Protein 5F21 (pdb70)

B-factor: mean 27.74, std 10.36, range [12.06, 68.81]

Secondary structure (DSSP, 8-state):
--SEEPPPTTHHHHHHHHHHHHHHH-GGGTTS-HHHHHHHHHHHHTTS-TTS--TGGGHHHHHHT-----TTSBEEEES-HHHHHHHHHHSTT-B-GGGSHHHHHHTT-----BTTBS---SSEE--TTTT-SS-HHHHHHHHHHHHHHHT--EEEEEEEETTSS-SS-TTSHIIIIIGGGPPBTTEEEEEEEEEP----GGGSHHHHHHHHHHHHTT-EEEEEEES-HHHHHHHHH-TTSGGGS---/-EEEE--EEE-TT--EEEEEEEESHHHHHS-EEEEEE-TTS--EEEEEE-TT--EEE-TTTTTTEEEEEE--EEEEEEEE-S--GGG-EEEEEEE--SSB---S----EEEEE-

Structure (mmCIF, N/CA/C/O backbone):
data_5F21
#
_entry.id   5F21
#
_cell.length_a   45.149
_cell.length_b   69.666
_cell.length_c   123.476
_cell.angle_alpha   90.000
_cell.angle_beta   90.000
_cell.angle_gamma   90.000
#
_symmetry.space_group_name_H-M   'P 21 21 21'
#
loop_
_entity.id
_entity.type
_entity.pdbx_description
1 polymer 'ADP-ribosyl cyclase/cyclic ADP-ribose hydrolase 1'
2 polymer 'nanobody MU375'
3 non-polymer 'SULFATE ION'
4 non-polymer GLYCEROL
5 water water
#
loop_
_atom_site.group_PDB
_atom_site.id
_atom_site.type_symbol
_atom_site.label_atom_id
_atom_site.label_alt_id
_atom_site.label_comp_id
_atom_site.label_asym_id
_atom_site.label_entity_id
_atom_site.label_seq_id
_atom_site.pdbx_PDB_ins_code
_atom_site.Cartn_x
_atom_site.Cartn_y
_atom_site.Cartn_z
_atom_site.occupancy
_atom_site.B_iso_or_equiv
_atom_site.auth_seq_id
_atom_site.auth_comp_id
_atom_site.auth_asym_id
_atom_site.auth_atom_id
_atom_site.pdbx_PDB_model_num
ATOM 1 N N . THR A 1 4 ? 52.986 -14.517 75.829 1.00 46.04 49 THR A N 1
ATOM 2 C CA . THR A 1 4 ? 52.547 -13.081 75.823 1.00 43.76 49 THR A CA 1
ATOM 3 C C . THR A 1 4 ? 53.665 -12.142 75.344 1.00 39.89 49 THR A C 1
ATOM 4 O O . THR A 1 4 ? 54.832 -12.301 75.689 1.00 44.28 49 THR A O 1
ATOM 8 N N . TRP A 1 5 ? 53.261 -11.155 74.568 1.00 34.61 50 TRP A N 1
ATOM 9 C CA . TRP A 1 5 ? 54.145 -10.234 73.904 1.00 32.33 50 TRP A CA 1
ATOM 10 C C . TRP A 1 5 ? 53.872 -8.840 74.457 1.00 33.32 50 TRP A C 1
ATOM 11 O O . TRP A 1 5 ? 52.948 -8.655 75.246 1.00 34.47 50 TRP A O 1
ATOM 22 N N . SER A 1 6 ? 54.662 -7.866 74.023 1.00 33.59 51 SER A N 1
ATOM 23 C CA . SER A 1 6 ? 54.557 -6.481 74.484 1.00 34.97 51 SER A CA 1
ATOM 24 C C . SER A 1 6 ? 53.612 -5.627 73.650 1.00 33.32 51 SER A C 1
ATOM 25 O O . SER A 1 6 ? 53.228 -4.560 74.095 1.00 34.67 51 SER A O 1
ATOM 28 N N . GLY A 1 7 ? 53.248 -6.070 72.449 1.00 30.70 52 GLY A N 1
ATOM 29 C CA . GLY A 1 7 ? 52.403 -5.276 71.568 1.00 29.65 52 GLY A CA 1
ATOM 30 C C . GLY A 1 7 ? 50.919 -5.624 71.669 1.00 28.52 52 GLY A C 1
ATOM 31 O O . GLY A 1 7 ? 50.556 -6.663 72.212 1.00 27.96 52 GLY A O 1
ATOM 32 N N . PRO A 1 8 ? 50.048 -4.754 71.130 1.00 28.29 53 PRO A N 1
ATOM 33 C CA . PRO A 1 8 ? 48.609 -5.049 71.098 1.00 27.81 53 PRO A CA 1
ATOM 34 C C . PRO A 1 8 ? 48.300 -6.371 70.382 1.00 25.50 53 PRO A C 1
ATOM 35 O O . PRO A 1 8 ? 49.031 -6.770 69.478 1.00 24.55 53 PRO A O 1
ATOM 39 N N . GLY A 1 9 ? 47.225 -7.032 70.788 1.00 25.29 54 GLY A N 1
ATOM 40 C CA . GLY A 1 9 ? 46.771 -8.255 70.119 1.00 23.51 54 GLY A CA 1
ATOM 41 C C . GLY A 1 9 ? 46.178 -7.998 68.743 1.00 21.56 54 GLY A C 1
ATOM 42 O O . GLY A 1 9 ? 45.966 -6.853 68.347 1.00 21.90 54 GLY A O 1
ATOM 43 N N . THR A 1 10 ? 45.895 -9.075 68.016 1.00 19.47 55 THR A N 1
ATOM 44 C CA . THR A 1 10 ? 45.288 -8.992 66.701 1.00 18.29 55 THR A CA 1
ATOM 45 C C . THR A 1 10 ? 43.981 -8.204 66.776 1.00 19.00 55 THR A C 1
ATOM 46 O O . THR A 1 10 ? 43.221 -8.327 67.737 1.00 20.09 55 THR A O 1
ATOM 50 N N . THR A 1 11 ? 43.756 -7.375 65.770 1.00 18.48 56 THR A N 1
ATOM 51 C CA . THR A 1 11 ? 42.542 -6.590 65.646 1.00 19.43 56 THR A CA 1
ATOM 52 C C . THR A 1 11 ? 41.301 -7.494 65.726 1.00 20.00 56 THR A C 1
ATOM 53 O O . THR A 1 11 ? 41.254 -8.530 65.072 1.00 17.70 56 THR A O 1
ATOM 57 N N . LYS A 1 12 ? 40.309 -7.087 66.516 1.00 22.57 57 LYS A N 1
ATOM 58 C CA . LYS A 1 12 ? 39.071 -7.863 66.656 1.00 24.22 57 LYS A CA 1
ATOM 59 C C . LYS A 1 12 ? 38.405 -8.049 65.299 1.00 22.21 57 LYS A C 1
ATOM 60 O O . LYS A 1 12 ? 38.410 -7.142 64.469 1.00 22.72 57 LYS A O 1
ATOM 66 N N . ARG A 1 13 ? 37.892 -9.249 65.061 1.00 21.56 58 ARG A N 1
ATOM 67 C CA . ARG A 1 13 ? 37.266 -9.623 63.784 1.00 21.68 58 ARG A CA 1
ATOM 68 C C . ARG A 1 13 ? 38.175 -9.418 62.574 1.00 19.62 58 ARG A C 1
ATOM 69 O O . ARG A 1 13 ? 37.713 -9.056 61.485 1.00 19.21 58 ARG A O 1
ATOM 77 N N . PHE A 1 14 ? 39.470 -9.650 62.771 1.00 18.55 59 PHE A N 1
ATOM 78 C CA . PHE A 1 14 ? 40.463 -9.522 61.706 1.00 17.02 59 PHE A CA 1
ATOM 79 C C . PHE A 1 14 ? 40.069 -10.270 60.412 1.00 15.97 59 PHE A C 1
ATOM 80 O O . PHE A 1 14 ? 40.128 -9.683 59.351 1.00 16.09 59 PHE A O 1
ATOM 88 N N . PRO A 1 15 ? 39.642 -11.547 60.490 1.00 16.59 60 PRO A N 1
ATOM 89 C CA . PRO A 1 15 ? 39.286 -12.248 59.243 1.00 16.95 60 PRO A CA 1
ATOM 90 C C . PRO A 1 15 ? 38.190 -11.563 58.425 1.00 17.11 60 PRO A C 1
ATOM 91 O O . PRO A 1 15 ? 38.337 -11.381 57.207 1.00 17.03 60 PRO A O 1
ATOM 95 N N . GLU A 1 16 ? 37.138 -11.155 59.123 1.00 17.28 61 GLU A N 1
ATOM 96 C CA . GLU A 1 16 ? 35.986 -10.501 58.513 1.00 18.23 61 GLU A CA 1
ATOM 97 C C . GLU A 1 16 ? 36.330 -9.084 58.023 1.00 18.15 61 GLU A C 1
ATOM 98 O O . GLU A 1 16 ? 35.795 -8.623 57.011 1.00 17.28 61 GLU A O 1
ATOM 104 N N . THR A 1 17 ? 37.244 -8.424 58.741 1.00 18.49 62 THR A N 1
ATOM 105 C CA . THR A 1 17 ? 37.709 -7.107 58.372 1.00 18.52 62 THR A CA 1
ATOM 106 C C . THR A 1 17 ? 38.495 -7.179 57.071 1.00 17.81 62 THR A C 1
ATOM 107 O O . THR A 1 17 ? 38.265 -6.363 56.183 1.00 18.69 62 THR A O 1
ATOM 111 N N . VAL A 1 18 ? 39.403 -8.143 56.947 1.00 17.14 63 VAL A N 1
ATOM 112 C CA . VAL A 1 18 ? 40.178 -8.291 55.710 1.00 17.07 63 VAL A CA 1
ATOM 113 C C . VAL A 1 18 ? 39.277 -8.626 54.533 1.00 17.02 63 VAL A C 1
ATOM 114 O O . VAL A 1 18 ? 39.395 -8.025 53.456 1.00 16.80 63 VAL A O 1
ATOM 118 N N . LEU A 1 19 ? 38.384 -9.580 54.734 1.00 17.05 64 LEU A N 1
ATOM 119 C CA . LEU A 1 19 ? 37.438 -9.977 53.692 1.00 17.61 64 LEU A CA 1
ATOM 120 C C . LEU A 1 19 ? 36.588 -8.801 53.230 1.00 17.49 64 LEU A C 1
ATOM 121 O O . LEU A 1 19 ? 36.468 -8.569 52.027 1.00 17.20 64 LEU A O 1
ATOM 126 N N . ALA A 1 20 ? 36.028 -8.059 54.187 1.00 17.51 65 ALA A N 1
ATOM 127 C CA . ALA A 1 20 ? 35.176 -6.911 53.875 1.00 18.20 65 ALA A CA 1
ATOM 128 C C . ALA A 1 20 ? 35.944 -5.806 53.160 1.00 18.04 65 ALA A C 1
ATOM 129 O O . ALA A 1 20 ? 35.415 -5.198 52.234 1.00 18.43 65 ALA A O 1
ATOM 131 N N . ARG A 1 21 ? 37.170 -5.536 53.618 1.00 17.19 66 ARG A N 1
ATOM 132 C CA . ARG A 1 21 ? 38.036 -4.521 52.992 1.00 17.98 66 ARG A CA 1
ATOM 133 C C . ARG A 1 21 ? 38.376 -4.893 51.554 1.00 18.55 66 ARG A C 1
ATOM 134 O O . ARG A 1 21 ? 38.402 -4.026 50.669 1.00 19.57 66 ARG A O 1
ATOM 142 N N . CYS A 1 22 ? 38.585 -6.184 51.320 1.00 18.61 67 CYS A N 1
ATOM 143 C CA . CYS A 1 22 ? 38.878 -6.694 49.982 1.00 20.36 67 CYS A CA 1
ATOM 144 C C . CYS A 1 22 ? 37.677 -6.504 49.068 1.00 21.32 67 CYS A C 1
ATOM 145 O O . CYS A 1 22 ? 37.812 -6.001 47.944 1.00 21.84 67 CYS A O 1
ATOM 148 N N . VAL A 1 23 ? 36.497 -6.860 49.559 1.00 21.03 68 VAL A N 1
ATOM 149 C CA . VAL A 1 23 ? 35.294 -6.686 48.773 1.00 22.33 68 VAL A CA 1
ATOM 150 C C . VAL A 1 23 ? 35.052 -5.199 48.480 1.00 22.43 68 VAL A C 1
ATOM 151 O O . VAL A 1 23 ? 34.797 -4.841 47.343 1.00 22.13 68 VAL A O 1
ATOM 155 N N .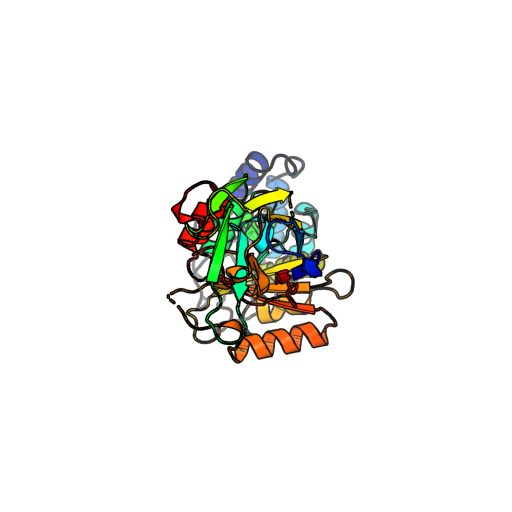 LYS A 1 24 ? 35.141 -4.356 49.510 1.00 22.52 69 LYS A N 1
ATOM 156 C CA . LYS A 1 24 ? 34.967 -2.907 49.358 1.00 24.11 69 LYS A CA 1
ATOM 157 C C . LYS A 1 24 ? 35.974 -2.310 48.388 1.00 23.88 69 LYS A C 1
ATOM 158 O O . LYS A 1 24 ? 35.614 -1.445 47.569 1.00 24.41 69 LYS A O 1
ATOM 164 N N . TYR A 1 25 ? 37.232 -2.750 48.483 1.00 22.48 70 TYR A N 1
ATOM 165 C CA . TYR A 1 25 ? 38.267 -2.257 47.579 1.00 22.93 70 TYR A CA 1
ATOM 166 C C . TYR A 1 25 ? 37.907 -2.543 46.125 1.00 24.09 70 TYR A C 1
ATOM 167 O O . TYR A 1 25 ? 37.982 -1.650 45.257 1.00 24.74 70 TYR A O 1
ATOM 176 N N . THR A 1 26 ? 37.506 -3.783 45.866 1.00 25.66 71 THR A N 1
ATOM 177 C CA . THR A 1 26 ? 37.167 -4.175 44.504 1.00 27.18 71 THR A CA 1
ATOM 178 C C . THR A 1 26 ? 35.891 -3.473 44.014 1.00 29.08 71 THR A C 1
ATOM 179 O O . THR A 1 26 ? 35.696 -3.362 42.821 1.00 29.48 71 THR A O 1
ATOM 183 N N . GLU A 1 27 ? 35.054 -2.984 44.932 1.00 30.90 72 GLU A N 1
ATOM 184 C CA . GLU A 1 27 ? 33.916 -2.098 44.573 1.00 33.77 72 GLU A CA 1
ATOM 185 C C . GLU A 1 27 ? 34.353 -0.661 44.208 1.00 33.57 72 GLU A C 1
ATOM 186 O O . GLU A 1 27 ? 33.943 -0.132 43.166 1.00 33.89 72 GLU A O 1
ATOM 192 N N . ILE A 1 28 ? 35.158 -0.037 45.072 1.00 32.37 73 ILE A N 1
ATOM 193 C CA . ILE A 1 28 ? 35.679 1.318 44.853 1.00 34.20 73 ILE A CA 1
ATOM 194 C C . ILE A 1 28 ? 36.657 1.353 43.674 1.00 33.05 73 ILE A C 1
ATOM 195 O O . ILE A 1 28 ? 36.707 2.347 42.957 1.00 33.25 73 ILE A O 1
ATOM 200 N N . HIS A 1 29 ? 37.439 0.284 43.502 1.00 30.98 74 HIS A N 1
ATOM 201 C CA . HIS A 1 29 ? 38.422 0.175 42.419 1.00 30.21 74 HIS A CA 1
ATOM 202 C C . HIS A 1 29 ? 38.098 -0.975 41.466 1.00 29.03 74 HIS A C 1
ATOM 203 O O . HIS A 1 29 ? 38.725 -2.030 41.543 1.00 27.62 74 HIS A O 1
ATOM 210 N N . PRO A 1 30 ? 37.166 -0.749 40.521 1.00 29.84 75 PRO A N 1
ATOM 211 C CA . PRO A 1 30 ? 36.722 -1.798 39.587 1.00 29.78 75 PRO A CA 1
ATOM 212 C C . PRO A 1 30 ? 37.808 -2.497 38.774 1.00 28.80 75 PRO A C 1
ATOM 213 O O . PRO A 1 30 ? 37.619 -3.633 38.367 1.00 27.08 75 PRO A O 1
ATOM 217 N N . GLU A 1 31 ? 38.927 -1.815 38.535 1.00 29.37 76 GLU A N 1
ATOM 218 C CA . GLU A 1 31 ? 40.084 -2.419 37.859 1.00 29.87 76 GLU A CA 1
ATOM 219 C C . GLU A 1 31 ? 40.687 -3.661 38.564 1.00 29.28 76 GLU A C 1
ATOM 220 O O . GLU A 1 31 ? 41.426 -4.423 37.937 1.00 31.25 76 GLU A O 1
ATOM 226 N N . MET A 1 32 ? 40.383 -3.846 39.852 1.00 28.56 77 MET A N 1
ATOM 227 C CA . MET A 1 32 ? 40.840 -5.017 40.626 1.00 28.05 77 MET A CA 1
ATOM 228 C C . MET A 1 32 ? 39.753 -6.068 40.927 1.00 28.09 77 MET A C 1
ATOM 229 O O . MET A 1 32 ? 39.956 -6.934 41.789 1.00 26.49 77 MET A O 1
ATOM 234 N N . ARG A 1 33 ? 38.640 -6.033 40.192 1.00 29.70 78 ARG A N 1
ATOM 235 C CA . ARG A 1 33 ? 37.546 -7.008 40.398 1.00 31.56 78 ARG A CA 1
ATOM 236 C C . ARG A 1 33 ? 37.841 -8.448 39.990 1.00 31.90 78 ARG A C 1
ATOM 237 O O . ARG A 1 33 ? 37.076 -9.346 40.337 1.00 32.69 78 ARG A O 1
ATOM 245 N N . HIS A 1 34 ? 38.924 -8.674 39.259 1.00 32.01 79 HIS A N 1
ATOM 246 C CA . HIS A 1 34 ? 39.394 -10.044 38.996 1.00 33.74 79 HIS A CA 1
ATOM 247 C C . HIS A 1 34 ? 39.899 -10.823 40.239 1.00 32.79 79 HIS A C 1
ATOM 248 O O . HIS A 1 34 ? 40.016 -12.043 40.172 1.00 35.14 79 HIS A O 1
ATOM 255 N N . VAL A 1 35 ? 40.228 -10.154 41.345 1.00 29.90 80 VAL A N 1
ATOM 256 C CA . VAL A 1 35 ? 40.755 -10.883 42.516 1.00 29.73 80 VAL A CA 1
ATOM 257 C C . VAL A 1 35 ? 39.641 -11.664 43.235 1.00 30.00 80 VAL A C 1
ATOM 258 O O . VAL A 1 35 ? 38.483 -11.237 43.259 1.00 30.68 80 VAL A O 1
ATOM 262 N N . ASP A 1 36 ? 40.004 -12.829 43.763 1.00 30.03 81 ASP A N 1
ATOM 263 C CA . ASP A 1 36 ? 39.116 -13.663 44.577 1.00 30.51 81 ASP A CA 1
ATOM 264 C C . ASP A 1 36 ? 39.457 -13.336 46.025 1.00 27.33 81 ASP A C 1
ATOM 265 O O . ASP A 1 36 ? 40.537 -13.719 46.510 1.00 25.23 81 ASP A O 1
ATOM 270 N N . CYS A 1 37 ? 38.552 -12.639 46.711 1.00 26.04 82 CYS A N 1
ATOM 271 C CA . CYS A 1 37 ? 38.820 -12.184 48.079 1.00 26.08 82 CYS A CA 1
ATOM 272 C C . CYS A 1 37 ? 38.974 -13.331 49.101 1.00 25.29 82 CYS A C 1
ATOM 273 O O . CYS A 1 37 ? 39.784 -13.229 50.002 1.00 22.52 82 CYS A O 1
ATOM 276 N N . GLN A 1 38 ? 38.241 -14.429 48.927 1.00 26.41 83 GLN A N 1
ATOM 277 C CA . GLN A 1 38 ? 38.471 -15.626 49.754 1.00 27.68 83 GLN A CA 1
ATOM 278 C C . GLN A 1 38 ? 39.919 -16.157 49.602 1.00 25.92 83 GLN A C 1
ATOM 279 O O . GLN A 1 38 ? 40.571 -16.488 50.599 1.00 24.18 83 GLN A O 1
ATOM 285 N N . SER A 1 39 ? 40.412 -16.207 48.360 1.00 25.30 84 SER A N 1
ATOM 286 C CA . SER A 1 39 ? 41.786 -16.634 48.069 1.00 24.69 84 SER A CA 1
ATOM 287 C C . SER A 1 39 ? 42.826 -15.679 48.665 1.00 22.02 84 SER A C 1
ATOM 288 O O . SER A 1 39 ? 43.841 -16.113 49.213 1.00 21.18 84 SER A O 1
ATOM 291 N N . VAL A 1 40 ? 42.556 -14.382 48.563 1.00 20.20 85 VAL A N 1
ATOM 292 C CA . VAL A 1 40 ? 43.407 -13.372 49.202 1.00 19.01 85 VAL A CA 1
ATOM 293 C C . VAL A 1 40 ? 43.515 -13.634 50.725 1.00 18.18 85 VAL A C 1
ATOM 294 O O . VAL A 1 40 ? 44.628 -13.674 51.295 1.00 17.32 85 VAL A O 1
ATOM 298 N N . TRP A 1 41 ? 42.381 -13.856 51.378 1.00 18.05 86 TRP A N 1
ATOM 299 C CA . TRP A 1 41 ? 42.376 -14.101 52.813 1.00 18.20 86 TRP A CA 1
ATOM 300 C C . TRP A 1 41 ? 43.149 -15.391 53.163 1.00 18.85 86 TRP A C 1
ATOM 301 O O . TRP A 1 41 ? 43.977 -15.407 54.072 1.00 18.88 86 TRP A O 1
ATOM 312 N N . ASP A 1 42 ? 42.885 -16.460 52.430 1.00 20.27 87 ASP A N 1
ATOM 313 C CA . ASP A 1 42 ? 43.619 -17.706 52.612 1.00 21.53 87 ASP A CA 1
ATOM 314 C C . ASP A 1 42 ? 45.130 -17.515 52.504 1.00 19.62 87 ASP A C 1
ATOM 315 O O . ASP A 1 42 ? 45.873 -18.064 53.318 1.00 18.58 87 ASP A O 1
ATOM 320 N N . ALA A 1 43 ? 45.572 -16.719 51.528 1.00 19.27 88 ALA A N 1
ATOM 321 C CA . ALA A 1 43 ? 47.007 -16.423 51.362 1.00 18.57 88 ALA A CA 1
ATOM 322 C C . ALA A 1 43 ? 47.560 -15.549 52.478 1.00 17.25 88 ALA A C 1
ATOM 323 O O . ALA A 1 43 ? 48.690 -15.756 52.919 1.00 17.91 88 ALA A O 1
ATOM 325 N N . PHE A 1 44 ? 46.769 -14.587 52.939 1.00 16.72 89 PHE A N 1
ATOM 326 C CA . PHE A 1 44 ? 47.177 -13.695 54.018 1.00 16.88 89 PHE A CA 1
ATOM 327 C C . PHE A 1 44 ? 47.388 -14.540 55.287 1.00 17.12 89 PHE A C 1
ATOM 328 O O . PHE A 1 44 ? 48.449 -14.529 55.907 1.00 15.38 89 PHE A O 1
ATOM 336 N N . LYS A 1 45 ? 46.349 -15.281 55.647 1.00 18.81 90 LYS A N 1
ATOM 337 C CA . LYS A 1 45 ? 46.413 -16.194 56.783 1.00 19.74 90 LYS A CA 1
ATOM 338 C C . LYS A 1 45 ? 47.586 -17.207 56.694 1.00 20.05 90 LYS A C 1
ATOM 339 O O . LYS A 1 45 ? 48.299 -17.432 57.683 1.00 20.34 90 LYS A O 1
ATOM 345 N N . GLY A 1 46 ? 47.820 -17.770 55.507 1.00 20.24 91 GLY A N 1
ATOM 346 C CA . GLY A 1 46 ? 48.909 -18.712 55.290 1.00 20.00 91 GLY A CA 1
ATOM 347 C C . GLY A 1 46 ? 50.295 -18.175 55.599 1.00 18.85 91 GLY A C 1
ATOM 348 O O . GLY A 1 46 ? 51.193 -18.933 55.983 1.00 17.90 91 GLY A O 1
ATOM 349 N N . ALA A 1 47 ? 50.462 -16.864 55.459 1.00 18.21 92 ALA A N 1
ATOM 350 C CA . ALA A 1 47 ? 51.730 -16.209 55.744 1.00 17.38 92 ALA A CA 1
ATOM 351 C C . ALA A 1 47 ? 52.136 -16.283 57.200 1.00 17.26 92 ALA A C 1
ATOM 352 O O . ALA A 1 47 ? 53.330 -16.254 57.499 1.00 17.80 92 ALA A O 1
ATOM 354 N N . PHE A 1 48 ? 51.166 -16.333 58.114 1.00 16.15 93 PHE A N 1
ATOM 355 C CA . PHE A 1 48 ? 51.478 -16.225 59.545 1.00 16.37 93 PHE A CA 1
ATOM 356 C C . PHE A 1 48 ? 50.835 -17.251 60.468 1.00 17.56 93 PHE A C 1
ATOM 357 O O . PHE A 1 48 ? 51.297 -17.385 61.592 1.00 20.82 93 PHE A O 1
ATOM 365 N N . ILE A 1 49 ? 49.798 -17.968 60.037 1.00 17.53 94 ILE A N 1
ATOM 366 C CA . ILE A 1 49 ? 49.139 -18.950 60.922 1.00 19.12 94 ILE A CA 1
ATOM 367 C C . ILE A 1 49 ? 50.052 -20.157 61.163 1.00 19.30 94 ILE A C 1
ATOM 368 O O . ILE A 1 49 ? 50.812 -20.536 60.292 1.00 18.14 94 ILE A O 1
ATOM 373 N N . SER A 1 50 ? 49.980 -20.719 62.366 1.00 20.20 95 SER A N 1
ATOM 374 C CA . SER A 1 50 ? 50.792 -21.886 62.758 1.00 21.29 95 SER A CA 1
ATOM 375 C C . SER A 1 50 ? 52.316 -21.630 62.672 1.00 20.78 95 SER A C 1
ATOM 376 O O . SER A 1 50 ? 53.099 -22.573 62.529 1.00 22.30 95 SER A O 1
ATOM 379 N N . LYS A 1 51 ? 52.724 -20.369 62.790 1.00 19.40 96 LYS A N 1
ATOM 380 C CA . LYS A 1 51 ? 54.129 -19.974 62.713 1.00 18.96 96 LYS A CA 1
ATOM 381 C C . LYS A 1 51 ? 54.456 -19.126 63.915 1.00 17.44 96 LYS A C 1
ATOM 382 O O . LYS A 1 51 ? 53.602 -18.394 64.426 1.00 16.69 96 LYS A O 1
ATOM 388 N N . HIS A 1 52 ? 55.690 -19.238 64.379 1.00 17.07 97 HIS A N 1
ATOM 389 C CA . HIS A 1 52 ? 56.178 -18.393 65.455 1.00 17.25 97 HIS A CA 1
ATOM 390 C C . HIS A 1 52 ? 56.337 -16.957 64.924 1.00 16.75 97 HIS A C 1
ATOM 391 O O . HIS A 1 52 ? 57.020 -16.766 63.910 1.00 16.39 97 HIS A O 1
ATOM 398 N N . PRO A 1 53 ? 55.722 -15.961 65.595 1.00 17.06 98 PRO A N 1
ATOM 399 C CA . PRO A 1 53 ? 55.681 -14.589 65.037 1.00 17.43 98 PRO A CA 1
ATOM 400 C C . PRO A 1 53 ? 56.968 -13.740 65.216 1.00 18.39 98 PRO A C 1
ATOM 401 O O . PRO A 1 53 ? 56.914 -12.500 65.096 1.00 18.31 98 PRO A O 1
ATOM 405 N N . CYS A 1 54 ? 58.091 -14.387 65.532 1.00 19.09 99 CYS A N 1
ATOM 406 C CA . CYS A 1 54 ? 59.419 -13.774 65.443 1.00 20.25 99 CYS A CA 1
ATOM 407 C C . CYS A 1 54 ? 60.274 -14.376 64.316 1.00 18.91 99 CYS A C 1
ATOM 408 O O . CYS A 1 54 ? 61.461 -14.049 64.174 1.00 19.74 99 CYS A O 1
ATOM 411 N N . ASP A 1 55 ? 59.670 -15.221 63.492 1.00 17.84 100 ASP A N 1
ATOM 412 C CA . ASP A 1 55 ? 60.374 -15.896 62.415 1.00 19.16 100 ASP A CA 1
ATOM 413 C C . ASP A 1 55 ? 59.643 -15.803 61.077 1.00 19.16 100 ASP A C 1
ATOM 414 O O . ASP A 1 55 ? 59.667 -16.724 60.266 1.00 20.43 100 ASP A O 1
ATOM 419 N N . ILE A 1 56 ? 59.019 -14.658 60.828 1.00 18.13 101 ILE A N 1
ATOM 420 C CA . ILE A 1 56 ? 58.308 -14.438 59.589 1.00 17.44 101 ILE A CA 1
ATOM 421 C C . ILE A 1 56 ? 59.2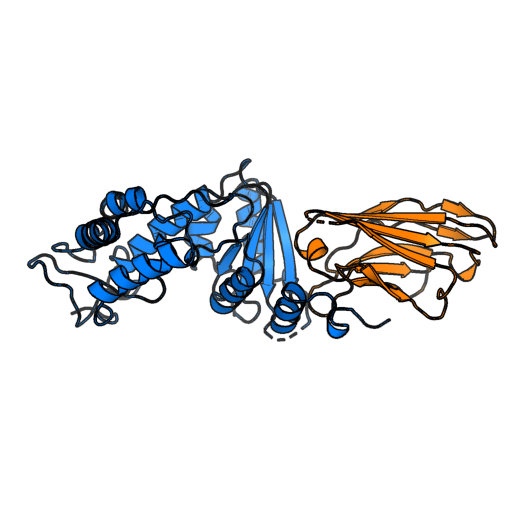77 -13.900 58.532 1.00 18.25 101 ILE A C 1
ATOM 422 O O . ILE A 1 56 ? 60.136 -13.078 58.831 1.00 19.67 101 ILE A O 1
ATOM 427 N N . THR A 1 57 ? 59.136 -14.369 57.300 1.00 18.37 102 THR A N 1
ATOM 428 C CA . THR A 1 57 ? 60.012 -13.955 56.212 1.00 20.67 102 THR A CA 1
ATOM 429 C C . THR A 1 57 ? 59.208 -13.295 55.103 1.00 20.23 102 THR A C 1
ATOM 430 O O . THR A 1 57 ? 57.982 -13.469 55.025 1.00 18.15 102 THR A O 1
ATOM 434 N N . GLU A 1 58 ? 59.895 -12.552 54.237 1.00 21.86 103 GLU A N 1
ATOM 435 C CA . GLU A 1 58 ? 59.234 -11.945 53.075 1.00 22.81 103 GLU A CA 1
ATOM 436 C C . GLU A 1 58 ? 58.639 -13.052 52.200 1.00 21.75 103 GLU A C 1
ATOM 437 O O . GLU A 1 58 ? 57.543 -12.889 51.673 1.00 19.41 103 GLU A O 1
ATOM 443 N N . GLU A 1 59 ? 59.314 -14.210 52.153 1.00 23.05 104 GLU A N 1
ATOM 444 C CA . GLU A 1 59 ? 58.872 -15.368 51.370 1.00 25.15 104 GLU A CA 1
ATOM 445 C C . GLU A 1 59 ? 57.494 -15.877 51.830 1.00 22.61 104 GLU A C 1
ATOM 446 O O . GLU A 1 59 ? 56.678 -16.276 51.005 1.00 22.86 104 GLU A O 1
ATOM 452 N N . ASP A 1 60 ? 57.237 -15.843 53.137 1.00 20.91 105 ASP A N 1
ATOM 453 C CA . ASP A 1 60 ? 55.924 -16.222 53.698 1.00 20.05 105 ASP A CA 1
ATOM 454 C C . ASP A 1 60 ? 54.765 -15.439 53.080 1.00 18.98 105 ASP A C 1
ATOM 455 O O . ASP A 1 60 ? 53.652 -15.968 52.937 1.00 19.26 105 ASP A O 1
ATOM 460 N N . TYR A 1 61 ? 55.024 -14.184 52.720 1.00 17.94 106 TYR A N 1
ATOM 461 C CA . TYR A 1 61 ? 54.012 -13.320 52.101 1.00 17.47 106 TYR A CA 1
ATOM 462 C C . TYR A 1 61 ? 53.934 -13.396 50.570 1.00 19.22 106 TYR A C 1
ATOM 463 O O . TYR A 1 61 ? 53.105 -12.735 49.978 1.00 18.73 106 TYR A O 1
ATOM 472 N N . GLN A 1 62 ? 54.765 -14.208 49.934 1.00 21.93 107 GLN A N 1
ATOM 473 C CA . GLN A 1 62 ? 54.796 -14.269 48.477 1.00 25.13 107 GLN A CA 1
ATOM 474 C C . GLN A 1 62 ? 53.472 -14.628 47.821 1.00 24.40 107 GLN A C 1
ATOM 475 O O . GLN A 1 62 ? 53.098 -13.971 46.841 1.00 25.10 107 GLN A O 1
ATOM 481 N N . PRO A 1 63 ? 52.769 -15.657 48.337 1.00 23.29 108 PRO A N 1
ATOM 482 C CA . PRO A 1 63 ? 51.467 -15.997 47.753 1.00 23.11 108 PRO A CA 1
ATOM 483 C C . PRO A 1 63 ? 50.472 -14.829 47.750 1.00 21.31 108 PRO A C 1
ATOM 484 O O . PRO A 1 63 ? 49.779 -14.633 46.749 1.00 21.56 108 PRO A O 1
ATOM 488 N N . LEU A 1 64 ? 50.426 -14.074 48.853 1.00 19.33 109 LEU A N 1
ATOM 489 C CA . LEU A 1 64 ? 49.617 -12.874 48.961 1.00 18.43 109 LEU A CA 1
ATOM 490 C C . LEU A 1 64 ? 50.048 -11.784 47.972 1.00 19.44 109 LEU A C 1
ATOM 491 O O . LEU A 1 64 ? 49.196 -11.164 47.348 1.00 18.32 109 LEU A O 1
ATOM 496 N N . MET A 1 65 ? 51.360 -11.540 47.876 1.00 20.86 110 MET A N 1
ATOM 497 C CA . MET A 1 65 ? 51.894 -10.546 46.946 1.00 22.76 110 MET A CA 1
ATOM 498 C C . MET A 1 65 ? 51.493 -10.878 45.519 1.00 24.47 110 MET A C 1
ATOM 499 O O . MET A 1 65 ? 51.131 -9.979 44.757 1.00 24.69 110 MET A O 1
ATOM 504 N N . LYS A 1 66 ? 51.552 -12.162 45.155 1.00 25.87 111 LYS A N 1
ATOM 505 C CA . LYS A 1 66 ? 51.160 -12.580 43.805 1.00 29.42 111 LYS A CA 1
ATOM 506 C C . LYS A 1 66 ? 49.675 -12.327 43.542 1.00 28.74 111 LYS A C 1
ATOM 507 O O . LYS A 1 66 ? 49.300 -11.767 42.506 1.00 29.34 111 LYS A O 1
ATOM 513 N N . LEU A 1 67 ? 48.839 -12.739 44.482 1.00 26.61 112 LEU A N 1
ATOM 514 C CA . LEU A 1 67 ? 47.392 -12.538 44.366 1.00 26.57 112 LEU A CA 1
ATOM 515 C C . LEU A 1 67 ? 46.991 -11.049 44.367 1.00 25.35 112 LEU A C 1
ATOM 516 O O . LEU A 1 67 ? 46.081 -10.655 43.652 1.00 26.39 112 LEU A O 1
ATOM 521 N N . GLY A 1 68 ? 47.683 -10.229 45.148 1.00 24.57 113 GLY A N 1
ATOM 522 C CA . GLY A 1 68 ? 47.415 -8.784 45.188 1.00 25.92 113 GLY A CA 1
ATOM 523 C C . GLY A 1 68 ? 48.186 -7.939 44.183 1.00 27.71 113 GLY A C 1
ATOM 524 O O . GLY A 1 68 ? 48.231 -6.707 44.327 1.00 28.34 113 GLY A O 1
ATOM 525 N N . THR A 1 69 ? 48.776 -8.573 43.167 1.00 28.50 114 THR A N 1
ATOM 526 C CA . THR A 1 69 ? 49.529 -7.856 42.130 1.00 31.58 114 THR A CA 1
ATOM 527 C C . THR A 1 69 ? 48.665 -6.766 41.548 1.00 31.60 114 THR A C 1
ATOM 528 O O . THR A 1 69 ? 47.514 -7.006 41.185 1.00 32.41 114 THR A O 1
ATOM 532 N N . GLN A 1 70 ? 49.233 -5.573 41.465 1.00 30.39 115 GLN A N 1
ATOM 533 C CA . GLN A 1 70 ? 48.508 -4.411 40.988 1.00 30.66 115 GLN A CA 1
ATOM 534 C C . GLN A 1 70 ? 49.528 -3.497 40.338 1.00 32.84 115 GLN A C 1
ATOM 535 O O . GLN A 1 70 ? 50.450 -3.039 40.994 1.00 33.05 115 GLN A O 1
ATOM 541 N N . THR A 1 71 ? 49.386 -3.263 39.046 1.00 35.23 116 THR A N 1
ATOM 542 C CA . THR A 1 71 ? 50.270 -2.340 38.362 1.00 37.74 116 THR A CA 1
ATOM 543 C C . THR A 1 71 ? 49.631 -0.960 38.474 1.00 36.83 116 THR A C 1
ATOM 544 O O . THR A 1 71 ? 48.592 -0.706 37.898 1.00 36.58 116 THR A O 1
ATOM 548 N N . VAL A 1 72 ? 50.230 -0.122 39.306 1.00 36.34 117 VAL A N 1
ATOM 549 C CA . VAL A 1 72 ? 49.847 1.279 39.449 1.00 37.59 117 VAL A CA 1
ATOM 550 C C . VAL A 1 72 ? 50.631 2.084 38.390 1.00 39.11 117 VAL A C 1
ATOM 551 O O . VAL A 1 72 ? 51.755 1.713 38.076 1.00 38.85 117 VAL A O 1
ATOM 555 N N . PRO A 1 73 ? 50.054 3.174 37.845 1.00 32.45 118 PRO A N 1
ATOM 556 C CA . PRO A 1 73 ? 50.883 4.037 36.974 1.00 32.10 118 PRO A CA 1
ATOM 557 C C . PRO A 1 73 ? 52.118 4.514 37.713 1.00 28.60 118 PRO A C 1
ATOM 558 O O . PRO A 1 73 ? 51.998 5.223 38.711 1.00 25.63 118 PRO A O 1
ATOM 562 N N . CYS A 1 74 ? 53.288 4.082 37.248 1.00 29.07 119 CYS A N 1
ATOM 563 C CA . CYS A 1 74 ? 54.530 4.247 38.001 1.00 28.59 119 CYS A CA 1
ATOM 564 C C . CYS A 1 74 ? 54.950 5.694 38.255 1.00 25.66 119 CYS A C 1
ATOM 565 O O . CYS A 1 74 ? 55.748 5.942 39.153 1.00 23.15 119 CYS A O 1
ATOM 568 N N . ASN A 1 75 ? 54.432 6.623 37.452 1.00 25.43 120 ASN A N 1
ATOM 569 C CA . ASN A 1 75 ? 54.740 8.051 37.573 1.00 24.93 120 ASN A CA 1
ATOM 570 C C . ASN A 1 75 ? 53.742 8.824 38.440 1.00 23.18 120 ASN A C 1
ATOM 571 O O . ASN A 1 75 ? 53.790 10.050 38.469 1.00 24.02 120 ASN A O 1
ATOM 576 N N . LYS A 1 76 ? 52.827 8.127 39.116 1.00 21.73 121 LYS A N 1
ATOM 577 C CA . LYS A 1 76 ? 51.778 8.773 39.907 1.00 21.02 121 LYS A CA 1
ATOM 578 C C . LYS A 1 76 ? 51.803 8.300 41.367 1.00 19.10 121 LYS A C 1
ATOM 579 O O . LYS A 1 76 ? 50.770 8.229 42.023 1.00 18.18 121 LYS A O 1
ATOM 585 N N . ILE A 1 77 ? 52.999 8.016 41.880 1.00 18.53 122 ILE A N 1
ATOM 586 C CA . ILE A 1 77 ? 53.151 7.483 43.229 1.00 17.43 122 ILE A CA 1
ATOM 587 C C . ILE A 1 77 ? 53.467 8.612 44.226 1.00 15.94 122 ILE A C 1
ATOM 588 O O . ILE A 1 77 ? 54.331 9.452 43.971 1.00 16.36 122 ILE A O 1
ATOM 593 N N . LEU A 1 78 ? 52.717 8.637 45.326 1.00 14.40 123 LEU A N 1
ATOM 594 C CA . LEU A 1 78 ? 52.970 9.517 46.442 1.00 13.53 123 LEU A CA 1
ATOM 595 C C . LEU A 1 78 ? 53.418 8.686 47.644 1.00 12.92 123 LEU A C 1
ATOM 596 O O . LEU A 1 78 ? 52.660 7.865 48.157 1.00 13.27 123 LEU A O 1
ATOM 601 N N . LEU A 1 79 ? 54.650 8.902 48.080 1.00 12.48 124 LEU A N 1
ATOM 602 C CA . LEU A 1 79 ? 55.149 8.321 49.300 1.00 12.97 124 LEU A CA 1
ATOM 603 C C . LEU A 1 79 ? 54.899 9.337 50.426 1.00 13.32 124 LEU A C 1
ATOM 604 O O . LEU A 1 79 ? 54.616 10.530 50.163 1.00 13.08 124 LEU A O 1
ATOM 609 N N . TRP A 1 80 ? 55.025 8.886 51.665 1.00 14.01 125 TRP A N 1
ATOM 610 C CA . TRP A 1 80 ? 54.880 9.778 52.813 1.00 15.08 125 TRP A CA 1
ATOM 611 C C . TRP A 1 80 ? 55.667 9.244 53.993 1.00 16.40 125 TRP A C 1
ATOM 612 O O . TRP A 1 80 ? 56.041 8.067 54.029 1.00 16.66 125 TRP A O 1
ATOM 623 N N . SER A 1 81 ? 55.899 10.116 54.961 1.00 17.91 126 SER A N 1
ATOM 624 C CA . SER A 1 81 ? 56.537 9.731 56.220 1.00 20.52 126 SER A CA 1
ATOM 625 C C . SER A 1 81 ? 55.928 10.552 57.341 1.00 22.77 126 SER A C 1
ATOM 626 O O . SER A 1 81 ? 55.945 11.776 57.273 1.00 22.87 126 SER A O 1
ATOM 629 N N . ARG A 1 82 ? 55.362 9.869 58.339 1.00 25.17 127 ARG A N 1
ATOM 630 C CA . ARG A 1 82 ? 54.783 10.500 59.537 1.00 28.64 127 ARG A CA 1
ATOM 631 C C . ARG A 1 82 ? 53.657 11.522 59.277 1.00 28.59 127 ARG A C 1
ATOM 632 O O . ARG A 1 82 ? 53.388 12.372 60.134 1.00 31.42 127 ARG A O 1
ATOM 640 N N . ILE A 1 83 ? 52.997 11.429 58.121 1.00 26.07 128 ILE A N 1
ATOM 641 C CA . ILE A 1 83 ? 51.915 12.343 57.739 1.00 26.06 128 ILE A CA 1
ATOM 642 C C . 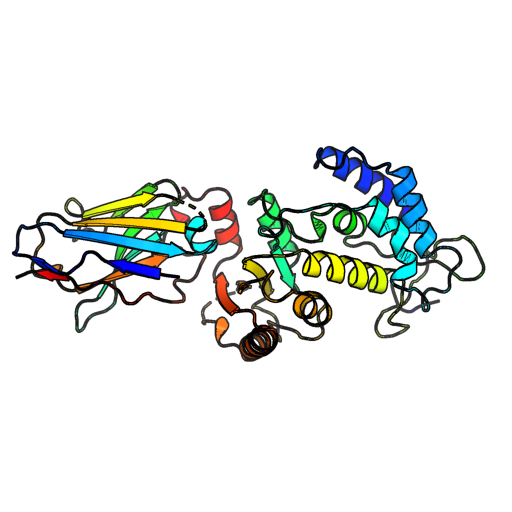ILE A 1 83 ? 50.917 11.605 56.831 1.00 24.82 128 ILE A C 1
ATOM 643 O O . ILE A 1 83 ? 50.453 12.128 55.812 1.00 24.10 128 ILE A O 1
ATOM 648 N N . LYS A 1 84 ? 50.573 10.385 57.237 1.00 25.35 129 LYS A N 1
ATOM 649 C CA . LYS A 1 84 ? 49.672 9.522 56.484 1.00 25.16 129 LYS A CA 1
ATOM 650 C C . LYS A 1 84 ? 48.319 10.169 56.155 1.00 25.08 129 LYS A C 1
ATOM 651 O O . LYS A 1 84 ? 47.839 10.047 55.027 1.00 22.78 129 LYS A O 1
ATOM 657 N N . ASP A 1 85 ? 47.704 10.826 57.140 1.00 27.70 130 ASP A N 1
ATOM 658 C CA . ASP A 1 85 ? 46.352 11.365 56.975 1.00 29.89 130 ASP A CA 1
ATOM 659 C C . ASP A 1 85 ? 46.289 12.380 55.835 1.00 28.03 130 ASP A C 1
ATOM 660 O O . ASP A 1 85 ? 45.363 12.336 55.014 1.00 28.76 130 ASP A O 1
ATOM 665 N N . LEU A 1 86 ? 47.262 13.287 55.773 1.00 26.46 131 LEU A N 1
ATOM 666 C CA . LEU A 1 86 ? 47.275 14.285 54.707 1.00 25.58 131 LEU A CA 1
ATOM 667 C C . LEU A 1 86 ? 47.542 13.671 53.324 1.00 22.25 131 LEU A C 1
ATOM 668 O O . LEU A 1 86 ? 46.913 14.064 52.353 1.00 21.83 131 LEU A O 1
ATOM 673 N N . ALA A 1 87 ? 48.437 12.692 53.240 1.00 20.42 132 ALA A N 1
ATOM 674 C CA . ALA A 1 87 ? 48.727 12.024 51.962 1.00 19.09 132 ALA A CA 1
ATOM 675 C C . ALA A 1 87 ? 47.486 11.327 51.394 1.00 19.55 132 ALA A C 1
ATOM 676 O O . ALA A 1 87 ? 47.201 11.407 50.195 1.00 19.94 132 ALA A O 1
ATOM 678 N N . HIS A 1 88 ? 46.752 10.655 52.265 1.00 20.59 133 HIS A N 1
ATOM 679 C CA . HIS A 1 88 ? 45.487 10.021 51.875 1.00 21.96 133 HIS A CA 1
ATOM 680 C C . HIS A 1 88 ? 44.406 11.017 51.478 1.00 23.10 133 HIS A C 1
ATOM 681 O O . HIS A 1 88 ? 43.671 10.773 50.540 1.00 23.84 133 HIS A O 1
ATOM 688 N N . GLN A 1 89 ? 44.321 12.128 52.197 1.00 24.17 134 GLN A N 1
ATOM 689 C CA . GLN A 1 89 ? 43.402 13.197 51.834 1.00 26.03 134 GLN A CA 1
ATOM 690 C C . GLN A 1 89 ? 43.759 13.767 50.475 1.00 24.09 134 GLN A C 1
ATOM 691 O O . GLN A 1 89 ? 42.876 14.099 49.694 1.00 25.34 134 GLN A O 1
ATOM 697 N N . PHE A 1 90 ? 45.051 13.891 50.197 1.00 21.51 135 PHE A N 1
ATOM 698 C CA . PHE A 1 90 ? 45.502 14.350 48.888 1.00 20.61 135 PHE A CA 1
ATOM 699 C C . PHE A 1 90 ? 45.064 13.427 47.738 1.00 20.34 135 PHE A C 1
ATOM 700 O O . PHE A 1 90 ? 44.581 13.904 46.717 1.00 21.33 135 PHE A O 1
ATOM 708 N N . THR A 1 91 ? 45.235 12.113 47.895 1.00 19.49 136 THR A N 1
ATOM 709 C CA . THR A 1 91 ? 44.852 11.171 46.834 1.00 20.27 136 THR A CA 1
ATOM 710 C C . THR A 1 91 ? 43.327 10.996 46.735 1.00 22.54 136 THR A C 1
ATOM 711 O O . THR A 1 91 ? 42.832 10.542 45.710 1.00 22.93 136 THR A O 1
ATOM 715 N N . GLN A 1 92 ? 42.588 11.371 47.783 1.00 24.03 137 GLN A N 1
ATOM 716 C CA . GLN A 1 92 ? 41.125 11.434 47.677 1.00 27.56 137 GLN A CA 1
ATOM 717 C C . GLN A 1 92 ? 40.660 12.553 46.757 1.00 28.49 137 GLN A C 1
ATOM 718 O O . GLN A 1 92 ? 39.583 12.451 46.175 1.00 30.00 137 GLN A O 1
ATOM 724 N N . VAL A 1 93 ? 41.464 13.611 46.628 1.00 27.57 138 VAL A N 1
ATOM 725 C CA . VAL A 1 93 ? 41.135 14.740 45.744 1.00 29.29 138 VAL A CA 1
ATOM 726 C C . VAL A 1 93 ? 41.917 14.720 44.423 1.00 28.85 138 VAL A C 1
ATOM 727 O O . VAL A 1 93 ? 41.442 15.248 43.426 1.00 31.21 138 VAL A O 1
ATOM 731 N N . GLN A 1 94 ? 43.101 14.119 44.419 1.00 26.93 139 GLN A N 1
ATOM 732 C CA . GLN A 1 94 ? 43.921 13.975 43.225 1.00 27.07 139 GLN A CA 1
ATOM 733 C C . GLN A 1 94 ? 43.925 12.491 42.902 1.00 26.94 139 GLN A C 1
ATOM 734 O O . GLN A 1 94 ? 44.873 11.761 43.232 1.00 24.47 139 GLN A O 1
ATOM 740 N N . ARG A 1 95 ? 42.845 12.053 42.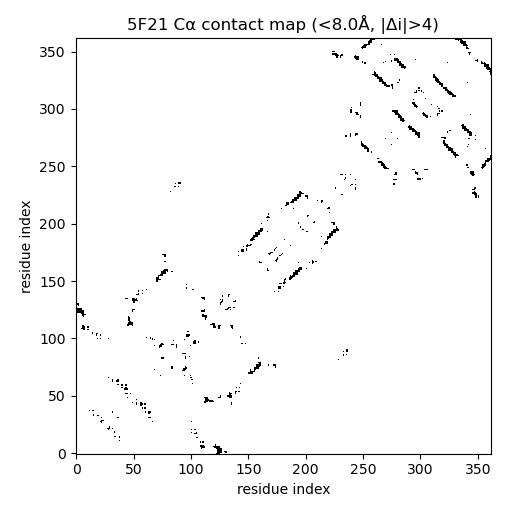256 1.00 29.33 140 ARG A N 1
ATOM 741 C CA . ARG A 1 95 ? 42.474 10.620 42.211 1.00 30.95 140 ARG A CA 1
ATOM 742 C C . ARG A 1 95 ? 43.284 9.737 41.260 1.00 29.81 140 ARG A C 1
ATOM 743 O O . ARG A 1 95 ? 43.157 8.519 41.306 1.00 30.55 140 ARG A O 1
ATOM 751 N N . ASP A 1 96 ? 44.105 10.339 40.411 1.00 29.57 141 ASP A N 1
ATOM 752 C CA . ASP A 1 96 ? 45.037 9.592 39.564 1.00 29.79 141 ASP A CA 1
ATOM 753 C C . ASP A 1 96 ? 46.336 9.209 40.298 1.00 26.45 141 ASP A C 1
ATOM 754 O O . ASP A 1 96 ? 47.152 8.478 39.741 1.00 26.62 141 ASP A O 1
ATOM 759 N N . MET A 1 97 ? 46.538 9.707 41.521 1.00 24.06 142 MET A N 1
ATOM 760 C CA . MET A 1 97 ? 47.734 9.361 42.312 1.00 22.24 142 MET A CA 1
ATOM 761 C C . MET A 1 97 ? 47.463 8.344 43.418 1.00 20.79 142 MET A C 1
ATOM 762 O O . MET A 1 97 ? 46.328 8.217 43.915 1.00 21.42 142 MET A O 1
ATOM 767 N N . PHE A 1 98 ? 48.515 7.608 43.772 1.00 19.26 143 PHE A N 1
ATOM 768 C CA . PHE A 1 98 ? 48.416 6.464 44.694 1.00 19.15 143 PHE A CA 1
ATOM 769 C C . PHE A 1 98 ? 49.471 6.508 45.775 1.00 16.69 143 PHE A C 1
ATOM 770 O O . PHE A 1 98 ? 50.663 6.722 45.488 1.00 15.17 143 PHE A O 1
ATOM 778 N N . THR A 1 99 ? 49.028 6.342 47.021 1.00 16.41 144 THR A N 1
ATOM 779 C CA . THR A 1 99 ? 49.913 5.948 48.106 1.00 16.21 144 THR A CA 1
ATOM 780 C C . THR A 1 99 ? 49.840 4.434 48.209 1.00 17.35 144 THR A C 1
ATOM 781 O O . THR A 1 99 ? 48.967 3.776 47.593 1.00 17.86 144 THR A O 1
ATOM 785 N N . LEU A 1 100 ? 50.722 3.885 49.021 1.00 18.30 145 LEU A N 1
ATOM 786 C CA . LEU A 1 100 ? 50.735 2.450 49.275 1.00 17.75 145 LEU A CA 1
ATOM 787 C C . LEU A 1 100 ? 49.364 1.958 49.758 1.00 17.54 145 LEU A C 1
ATOM 788 O O . LEU A 1 100 ? 48.893 0.916 49.338 1.00 17.42 145 LEU A O 1
ATOM 793 N N . GLU A 1 101 ? 48.706 2.740 50.599 1.00 18.32 146 GLU A N 1
ATOM 794 C CA . GLU A 1 101 ? 47.476 2.295 51.230 1.00 18.98 146 GLU A CA 1
ATOM 795 C C . GLU A 1 101 ? 46.252 2.547 50.324 1.00 20.09 146 GLU A C 1
ATOM 796 O O . GLU A 1 101 ? 45.134 2.215 50.701 1.00 21.66 146 GLU A O 1
ATOM 802 N N . ASP A 1 102 ? 46.468 3.135 49.146 1.00 20.67 147 ASP A N 1
ATOM 803 C CA . ASP A 1 102 ? 45.479 3.146 48.064 1.00 22.10 147 ASP A CA 1
ATOM 804 C C . ASP A 1 102 ? 45.588 1.929 47.109 1.00 21.64 147 ASP A C 1
ATOM 805 O O . ASP A 1 102 ? 44.762 1.791 46.207 1.00 22.87 147 ASP A O 1
ATOM 810 N N . THR A 1 103 ? 46.609 1.088 47.266 1.00 20.19 148 THR A N 1
ATOM 811 C CA . THR A 1 103 ? 46.678 -0.193 46.564 1.00 20.05 148 THR A CA 1
ATOM 812 C C . THR A 1 103 ? 45.885 -1.208 47.400 1.00 19.12 148 THR A C 1
ATOM 813 O O . THR A 1 103 ? 45.691 -1.008 48.606 1.00 17.89 148 THR A O 1
ATOM 817 N N . LEU A 1 104 ? 45.459 -2.294 46.761 1.00 19.11 149 LEU A N 1
ATOM 818 C CA . LEU A 1 104 ? 44.692 -3.336 47.431 1.00 18.95 149 LEU A CA 1
ATOM 819 C C . LEU A 1 104 ? 45.371 -3.869 48.700 1.00 17.81 149 LEU A C 1
ATOM 820 O O . LEU A 1 104 ? 44.776 -3.877 49.767 1.00 16.67 149 LEU A O 1
ATOM 825 N N . LEU A 1 105 ? 46.606 -4.338 48.555 1.00 17.96 150 LEU A N 1
ATOM 826 C CA . LEU A 1 105 ? 47.347 -4.896 49.683 1.00 17.59 150 LEU A CA 1
ATOM 827 C C . LEU A 1 105 ? 47.544 -3.914 50.834 1.00 16.46 150 LEU A C 1
ATOM 828 O O . LEU A 1 105 ? 47.328 -4.275 51.999 1.00 15.60 150 LEU A O 1
ATOM 833 N N . GLY A 1 106 ? 47.903 -2.667 50.515 1.00 16.50 151 GLY A N 1
ATOM 834 C CA . GLY A 1 106 ? 48.049 -1.627 51.538 1.00 16.48 151 GLY A CA 1
ATOM 835 C C . GLY A 1 106 ? 46.718 -1.280 52.215 1.00 16.69 151 GLY A C 1
ATOM 836 O O . GLY A 1 106 ? 46.654 -1.078 53.427 1.00 15.40 151 GLY A O 1
ATOM 837 N N . TYR A 1 107 ? 45.652 -1.219 51.419 1.00 17.48 152 TYR A N 1
ATOM 838 C CA . TYR A 1 107 ? 44.302 -0.947 51.926 1.00 18.10 152 TYR A CA 1
ATOM 839 C C . TYR A 1 107 ? 43.804 -2.032 52.890 1.00 17.77 152 TYR A C 1
ATOM 840 O O . TYR A 1 107 ? 43.229 -1.708 53.926 1.00 17.87 152 TYR A O 1
ATOM 849 N N . LEU A 1 108 ? 44.043 -3.304 52.556 1.00 17.53 153 LEU A N 1
ATOM 850 C CA . LEU A 1 108 ? 43.662 -4.434 53.436 1.00 17.77 153 LEU A CA 1
ATOM 851 C C . LEU A 1 108 ? 44.259 -4.343 54.841 1.00 17.00 153 LEU A C 1
ATOM 852 O O . LEU A 1 108 ? 43.556 -4.588 55.817 1.00 16.99 153 LEU A O 1
ATOM 857 N N . ALA A 1 109 ? 45.537 -3.964 54.937 1.00 16.05 154 ALA A N 1
ATOM 858 C CA . ALA A 1 109 ? 46.287 -4.072 56.200 1.00 15.95 154 ALA A CA 1
ATOM 859 C C . ALA A 1 109 ? 46.364 -2.800 57.037 1.00 16.25 154 ALA A C 1
ATOM 860 O O . ALA A 1 109 ? 46.677 -2.871 58.215 1.00 15.39 154 ALA A O 1
ATOM 862 N N . ASP A 1 110 ? 46.039 -1.648 56.437 1.00 17.50 155 ASP A N 1
ATOM 863 C CA . ASP A 1 110 ? 46.278 -0.333 57.048 1.00 18.97 155 ASP A CA 1
ATOM 864 C C . ASP A 1 110 ? 45.599 -0.257 58.411 1.00 19.32 155 ASP A C 1
ATOM 865 O O . ASP A 1 110 ? 44.403 -0.515 58.515 1.00 19.96 155 ASP A O 1
ATOM 870 N N . ASP A 1 111 ? 46.387 0.052 59.436 1.00 19.77 156 ASP A N 1
ATOM 871 C CA . ASP A 1 111 ? 45.939 0.220 60.825 1.00 21.94 156 ASP A CA 1
ATOM 872 C C . ASP A 1 111 ? 45.543 -1.069 61.536 1.00 21.26 156 ASP A C 1
ATOM 873 O O . ASP A 1 111 ? 45.026 -1.001 62.642 1.00 22.81 156 ASP A O 1
ATOM 878 N N . LEU A 1 112 ? 45.807 -2.229 60.940 1.00 18.82 157 LEU A N 1
ATOM 879 C CA . LEU A 1 112 ? 45.516 -3.503 61.585 1.00 17.95 157 LEU A CA 1
ATOM 880 C C . LEU A 1 112 ? 46.768 -4.119 62.200 1.00 17.36 157 LEU A C 1
ATOM 881 O O . LEU A 1 112 ? 47.894 -3.798 61.823 1.00 17.74 157 LEU A O 1
ATOM 886 N N . THR A 1 113 ? 46.539 -4.992 63.168 1.00 17.32 158 THR A N 1
ATOM 887 C CA . THR A 1 113 ? 47.583 -5.776 63.811 1.00 17.31 158 THR A CA 1
ATOM 888 C C . THR A 1 113 ? 47.163 -7.252 63.722 1.00 16.36 158 THR A C 1
ATOM 889 O O . THR A 1 113 ? 45.981 -7.549 63.818 1.00 15.61 158 THR A O 1
ATOM 893 N N . TRP A 1 114 ? 48.130 -8.159 63.565 1.00 15.59 159 TRP A N 1
ATOM 894 C CA . TRP A 1 114 ? 47.861 -9.599 63.490 1.00 15.10 159 TRP A CA 1
ATOM 895 C C . TRP A 1 114 ? 49.099 -10.422 63.842 1.00 15.23 159 TRP A C 1
ATOM 896 O O . TRP A 1 114 ? 50.235 -9.991 63.610 1.00 13.86 159 TRP A O 1
ATOM 907 N N . CYS A 1 115 ? 48.849 -11.615 64.384 1.00 16.21 160 CYS A N 1
ATOM 908 C CA . CYS A 1 115 ? 49.891 -12.633 64.601 1.00 17.03 160 CYS A CA 1
ATOM 909 C C . CYS A 1 115 ? 49.256 -13.972 64.970 1.00 17.11 160 CYS A C 1
ATOM 910 O O . CYS A 1 115 ? 48.080 -14.034 65.364 1.00 16.25 160 CYS A O 1
ATOM 913 N N . GLY A 1 116 ? 50.029 -15.033 64.788 1.00 17.10 161 GLY A N 1
ATOM 914 C CA . GLY A 1 116 ? 49.632 -16.379 65.155 1.00 18.07 161 GLY A CA 1
ATOM 915 C C . GLY A 1 116 ? 50.552 -16.932 66.218 1.00 19.14 161 GLY A C 1
ATOM 916 O O . GLY A 1 116 ? 51.198 -16.193 66.964 1.00 19.11 161 GLY A O 1
ATOM 917 N N . GLU A 1 117 ? 50.622 -18.251 66.272 1.00 20.07 162 GLU A N 1
ATOM 918 C CA . GLU A 1 117 ? 51.479 -18.928 67.233 1.00 21.66 162 GLU A CA 1
ATOM 919 C C . GLU A 1 117 ? 51.908 -20.277 66.668 1.00 20.95 162 GLU A C 1
ATOM 920 O O . GLU A 1 117 ? 51.231 -20.832 65.812 1.00 19.70 162 GLU A O 1
ATOM 926 N N . PHE A 1 118 ? 53.055 -20.771 67.120 1.00 21.55 163 PHE A N 1
ATOM 927 C CA . PHE A 1 118 ? 53.693 -21.933 66.473 1.00 22.58 163 PHE A CA 1
ATOM 928 C C . PHE A 1 118 ? 52.921 -23.243 66.616 1.00 24.16 163 PHE A C 1
ATOM 929 O O . PHE A 1 118 ? 53.064 -24.124 65.763 1.00 25.48 163 PHE A O 1
ATOM 937 N N . ASP A 1 119 ? 52.128 -23.361 67.685 1.00 24.98 164 ASP A N 1
ATOM 938 C CA . ASP A 1 119 ? 51.580 -24.651 68.121 1.00 27.12 164 ASP A CA 1
ATOM 939 C C . ASP A 1 119 ? 50.083 -24.830 67.883 1.00 27.43 164 ASP A C 1
ATOM 940 O O . ASP A 1 119 ? 49.538 -25.862 68.249 1.00 27.43 164 ASP A O 1
ATOM 945 N N . THR A 1 120 ? 49.420 -23.838 67.293 1.00 26.67 165 THR A N 1
ATOM 946 C CA . THR A 1 120 ? 47.993 -23.949 66.940 1.00 27.57 165 THR A CA 1
ATOM 947 C C . THR A 1 120 ? 47.716 -23.163 65.664 1.00 26.73 165 THR A C 1
ATOM 948 O O . THR A 1 120 ? 48.548 -22.325 65.238 1.00 25.28 165 THR A O 1
ATOM 952 N N . SER A 1 121 ? 46.539 -23.382 65.080 1.00 26.23 166 SER A N 1
ATOM 953 C CA . SER A 1 121 ? 46.101 -22.572 63.952 1.00 26.39 166 SER A CA 1
ATOM 954 C C . SER A 1 121 ? 45.309 -21.316 64.392 1.00 25.83 166 SER A C 1
ATOM 955 O O . SER A 1 121 ? 44.619 -20.704 63.580 1.00 26.80 166 SER A O 1
ATOM 958 N N . LYS A 1 122 ? 45.443 -20.913 65.660 1.00 25.54 167 LYS A N 1
ATOM 959 C CA . LYS A 1 122 ? 44.700 -19.780 66.213 1.00 25.20 167 LYS A CA 1
ATOM 960 C C . LYS A 1 122 ? 45.400 -18.461 65.951 1.00 22.65 167 LYS A C 1
ATOM 961 O O . LYS A 1 122 ? 46.617 -18.375 65.994 1.00 21.08 167 LYS A O 1
ATOM 967 N N . ILE A 1 123 ? 44.598 -17.426 65.728 1.00 21.32 168 ILE A N 1
ATOM 968 C CA . ILE A 1 123 ? 45.075 -16.055 65.735 1.00 20.04 168 ILE A CA 1
ATOM 969 C C . ILE A 1 123 ? 45.203 -15.613 67.188 1.00 20.17 168 ILE A C 1
ATOM 970 O O . ILE A 1 123 ? 44.336 -15.924 68.017 1.00 21.31 168 ILE A O 1
ATOM 975 N N . ASN A 1 124 ? 46.292 -14.917 67.500 1.00 19.42 169 ASN A N 1
ATOM 976 C CA . ASN A 1 124 ? 46.511 -14.387 68.844 1.00 20.30 169 ASN A CA 1
ATOM 977 C C . ASN A 1 124 ? 45.844 -13.019 69.023 1.00 20.46 169 ASN A C 1
ATOM 978 O O . ASN A 1 124 ? 46.399 -11.981 68.635 1.00 19.55 169 ASN A O 1
ATOM 983 N N . TYR A 1 125 ? 44.662 -13.032 69.646 1.00 21.70 170 TYR A N 1
ATOM 984 C CA . TYR A 1 125 ? 43.943 -11.807 70.001 1.00 23.43 170 TYR A CA 1
ATOM 985 C C . TYR A 1 125 ? 44.392 -11.136 71.315 1.00 25.36 170 TYR A C 1
ATOM 986 O O . TYR A 1 125 ? 43.946 -10.039 71.616 1.00 26.58 170 TYR A O 1
ATOM 995 N N . GLN A 1 126 ? 45.275 -11.781 72.076 1.00 26.38 171 GLN A N 1
ATOM 996 C CA . GLN A 1 126 ? 45.732 -11.268 73.364 1.00 29.21 171 GLN A CA 1
ATOM 997 C C . GLN A 1 126 ? 46.892 -10.278 73.202 1.00 28.35 171 GLN A C 1
ATOM 998 O O . GLN A 1 126 ? 46.865 -9.185 73.746 1.00 28.89 171 GLN A O 1
ATOM 1004 N N . SER A 1 127 ? 47.915 -10.675 72.457 1.00 26.52 172 SER A N 1
ATOM 1005 C CA . SER A 1 127 ? 49.078 -9.822 72.251 1.00 26.06 172 SER A CA 1
ATOM 1006 C C . SER A 1 127 ? 49.825 -10.250 71.000 1.00 24.32 172 SER A C 1
ATOM 1007 O O . SER A 1 127 ? 49.667 -11.378 70.531 1.00 22.06 172 SER A O 1
ATOM 1010 N N . CYS A 1 128 ? 50.627 -9.331 70.466 1.00 24.10 173 CYS A N 1
ATOM 1011 C CA . CYS A 1 128 ? 51.497 -9.611 69.320 1.00 23.38 173 CYS A CA 1
ATOM 1012 C C . CYS A 1 128 ? 52.841 -8.934 69.543 1.00 23.62 173 CYS A C 1
ATOM 1013 O O . CYS A 1 128 ? 52.921 -7.998 70.319 1.00 24.37 173 CYS A O 1
ATOM 1016 N N . PRO A 1 129 ? 53.897 -9.408 68.864 1.00 23.29 174 PRO A N 1
ATOM 1017 C CA . PRO A 1 129 ? 55.231 -8.849 69.111 1.00 24.64 174 PRO A CA 1
ATOM 1018 C C . PRO A 1 129 ? 55.368 -7.366 68.783 1.00 25.77 174 PRO A C 1
ATOM 1019 O O . PRO A 1 129 ? 54.961 -6.937 67.709 1.00 25.13 174 PRO A O 1
ATOM 1023 N N . ASP A 1 130 ? 55.929 -6.609 69.722 1.00 27.84 175 ASP A N 1
ATOM 1024 C CA . ASP A 1 130 ? 56.373 -5.243 69.467 1.00 29.33 175 ASP A CA 1
ATOM 1025 C C . ASP A 1 130 ? 57.744 -5.288 68.757 1.00 29.44 175 ASP A C 1
ATOM 1026 O O . ASP A 1 130 ? 58.644 -6.020 69.168 1.00 28.36 175 ASP A O 1
ATOM 1031 N N . TRP A 1 131 ? 57.872 -4.494 67.698 1.00 29.98 176 TRP A N 1
ATOM 1032 C CA A TRP A 1 131 ? 59.095 -4.412 66.891 0.50 31.75 176 TRP A CA 1
ATOM 1033 C CA B TRP A 1 131 ? 59.097 -4.441 66.894 0.50 31.22 176 TRP A CA 1
ATOM 1034 C C . TRP A 1 131 ? 60.352 -4.226 67.756 1.00 33.19 176 TRP A C 1
ATOM 1035 O O . TRP A 1 131 ? 61.356 -4.936 67.584 1.00 30.76 176 TRP A O 1
ATOM 1056 N N . ARG A 1 132 ? 60.292 -3.27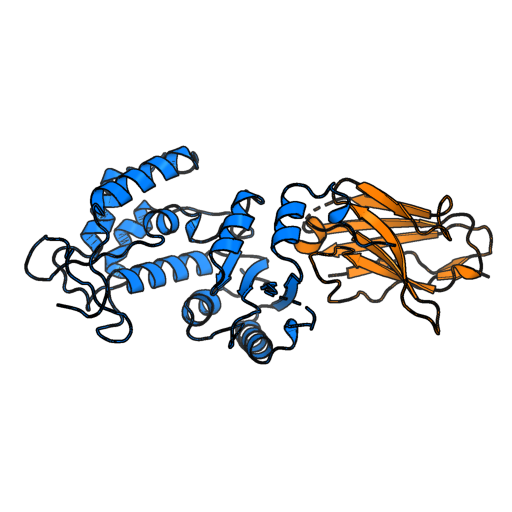0 68.683 1.00 36.00 177 ARG A N 1
ATOM 1057 C CA . ARG A 1 132 ? 61.441 -2.926 69.547 1.00 39.95 177 ARG A CA 1
ATOM 1058 C C . ARG A 1 132 ? 61.653 -3.885 70.701 1.00 40.59 177 ARG A C 1
ATOM 1059 O O . ARG A 1 132 ? 62.760 -4.392 70.896 1.00 42.49 177 ARG A O 1
ATOM 1067 N N . LYS A 1 133 ? 60.602 -4.087 71.492 1.00 39.10 178 LYS A N 1
ATOM 1068 C CA . LYS A 1 133 ? 60.698 -4.852 72.733 1.00 39.94 178 LYS A CA 1
ATOM 1069 C C . LYS A 1 133 ? 60.825 -6.352 72.521 1.00 36.85 178 LYS A C 1
ATOM 1070 O O . LYS A 1 133 ? 61.498 -7.017 73.296 1.00 37.44 178 LYS A O 1
ATOM 1076 N N . ASP A 1 134 ? 60.173 -6.886 71.491 1.00 33.07 179 ASP A N 1
ATOM 1077 C CA . ASP A 1 134 ? 60.082 -8.335 71.307 1.00 31.65 179 ASP A CA 1
ATOM 1078 C C . ASP A 1 134 ? 60.955 -8.821 70.168 1.00 30.19 179 ASP A C 1
ATOM 1079 O O . ASP A 1 134 ? 61.931 -9.531 70.409 1.00 31.03 179 ASP A O 1
ATOM 1084 N N . CYS A 1 135 ? 60.609 -8.452 68.939 1.00 28.11 180 CYS A N 1
ATOM 1085 C CA . CYS A 1 135 ? 61.330 -8.931 67.764 1.00 27.79 180 CYS A CA 1
ATOM 1086 C C . CYS A 1 135 ? 60.934 -8.179 66.502 1.00 25.31 180 CYS A C 1
ATOM 1087 O O . CYS A 1 135 ? 59.759 -7.819 66.333 1.00 23.75 180 CYS A O 1
ATOM 1090 N N . SER A 1 136 ? 61.906 -7.973 65.610 1.00 24.55 181 SER A N 1
ATOM 1091 C CA . SER A 1 136 ? 61.669 -7.257 64.345 1.00 23.84 181 SER A CA 1
ATOM 1092 C C . SER A 1 136 ? 60.981 -8.053 63.233 1.00 20.80 181 SER A C 1
ATOM 1093 O O . SER A 1 136 ? 60.273 -7.460 62.438 1.00 18.62 181 SER A O 1
ATOM 1096 N N . ASN A 1 137 ? 61.194 -9.370 63.149 1.00 19.80 182 ASN A N 1
ATOM 1097 C CA . ASN A 1 137 ? 60.616 -10.156 62.052 1.00 18.94 182 ASN A CA 1
ATOM 1098 C C . ASN A 1 137 ? 59.269 -10.750 62.433 1.00 17.73 182 ASN A C 1
ATOM 1099 O O . ASN A 1 137 ? 59.035 -11.981 62.374 1.00 17.28 182 ASN A O 1
ATOM 1104 N N . ASN A 1 138 ? 58.369 -9.836 62.774 1.00 16.79 183 ASN A N 1
ATOM 1105 C CA . ASN A 1 138 ? 57.006 -10.179 63.168 1.00 15.96 183 ASN A CA 1
ATOM 1106 C C . ASN A 1 138 ? 56.048 -10.016 61.983 1.00 15.06 183 ASN A C 1
ATOM 1107 O O . ASN A 1 138 ? 56.406 -9.366 60.988 1.00 15.18 183 ASN A O 1
ATOM 1112 N N . PRO A 1 139 ? 54.837 -10.619 62.065 1.00 14.33 184 PRO A N 1
ATOM 1113 C CA . PRO A 1 139 ? 53.960 -10.630 60.883 1.00 13.67 184 PRO A CA 1
ATOM 1114 C C . PRO A 1 139 ? 53.663 -9.249 60.287 1.00 13.49 184 PRO A C 1
ATOM 1115 O O . PRO A 1 139 ? 53.676 -9.086 59.070 1.00 13.40 184 PRO A O 1
ATOM 1119 N N . VAL A 1 140 ? 53.451 -8.265 61.148 1.00 13.87 185 VAL A N 1
ATOM 1120 C CA . VAL A 1 140 ? 53.056 -6.916 60.724 1.00 14.03 185 VAL A CA 1
ATOM 1121 C C . VAL A 1 140 ? 54.255 -6.208 60.105 1.00 14.15 185 VAL A C 1
ATOM 1122 O O . VAL A 1 140 ? 54.161 -5.718 58.987 1.00 14.19 185 VAL A O 1
ATOM 1126 N N . SER A 1 141 ? 55.383 -6.175 60.816 1.00 14.62 186 SER A N 1
ATOM 1127 C CA . SER A 1 141 ? 56.568 -5.486 60.314 1.00 15.09 186 SER A CA 1
ATOM 1128 C C . SER A 1 141 ? 57.077 -6.085 59.003 1.00 14.50 186 SER A C 1
ATOM 1129 O O . SER A 1 141 ? 57.469 -5.353 58.098 1.00 14.82 186 SER A O 1
ATOM 1132 N N . VAL A 1 142 ? 57.063 -7.413 58.891 1.00 14.01 187 VAL A N 1
ATOM 1133 C CA . VAL A 1 142 ? 57.543 -8.082 57.676 1.00 13.87 187 VAL A CA 1
ATOM 1134 C C . VAL A 1 142 ? 56.609 -7.817 56.492 1.00 13.17 187 VAL A C 1
ATOM 1135 O O . VAL A 1 142 ? 57.073 -7.606 55.367 1.00 13.18 187 VAL A O 1
ATOM 1139 N N . PHE A 1 143 ? 55.302 -7.812 56.752 1.00 12.65 188 PHE A N 1
ATOM 1140 C CA . PHE A 1 143 ? 54.343 -7.438 55.742 1.00 12.51 188 PHE A CA 1
ATOM 1141 C C . PHE A 1 143 ? 54.657 -6.046 55.181 1.00 12.91 188 PHE A C 1
ATOM 1142 O O . PHE A 1 143 ? 54.783 -5.906 53.967 1.00 12.85 188 PHE A O 1
ATOM 1150 N N . TRP A 1 144 ? 54.771 -5.044 56.058 1.00 13.47 189 TRP A N 1
ATOM 1151 C CA . TRP A 1 144 ? 55.018 -3.639 55.599 1.00 14.37 189 TRP A CA 1
ATOM 1152 C C . TRP A 1 144 ? 56.375 -3.483 54.915 1.00 15.56 189 TRP A C 1
ATOM 1153 O O . TRP A 1 144 ? 56.476 -2.774 53.924 1.00 16.23 189 TRP A O 1
ATOM 1164 N N . LYS A 1 145 ? 57.404 -4.161 55.409 1.00 16.85 190 LYS A N 1
ATOM 1165 C CA . LYS A 1 145 ? 58.708 -4.160 54.732 1.00 19.47 190 LYS A CA 1
ATOM 1166 C C . LYS A 1 145 ? 58.607 -4.710 53.277 1.00 19.39 190 LYS A C 1
ATOM 1167 O O . LYS A 1 145 ? 59.072 -4.073 52.317 1.00 20.29 190 LYS A O 1
ATOM 1173 N N . THR A 1 146 ? 57.955 -5.858 53.134 1.00 18.41 191 THR A N 1
ATOM 1174 C CA . THR A 1 146 ? 57.772 -6.511 51.836 1.00 19.07 191 THR A CA 1
ATOM 1175 C C . THR A 1 146 ? 56.983 -5.649 50.838 1.00 18.06 191 THR A C 1
ATOM 1176 O O . THR A 1 146 ? 57.445 -5.408 49.703 1.00 18.48 191 THR A O 1
ATOM 1180 N N . VAL A 1 147 ? 55.807 -5.174 51.247 1.00 16.74 192 VAL A N 1
ATOM 1181 C CA . VAL A 1 147 ? 54.958 -4.419 50.316 1.00 16.89 192 VAL A CA 1
ATOM 1182 C C . VAL A 1 147 ? 55.552 -3.048 49.997 1.00 16.97 192 VAL A C 1
ATOM 1183 O O . VAL A 1 147 ? 55.405 -2.564 48.877 1.00 17.47 192 VAL A O 1
ATOM 1187 N N . SER A 1 148 ? 56.197 -2.426 50.986 1.00 16.84 193 SER A N 1
ATOM 1188 C CA . SER A 1 148 ? 56.861 -1.124 50.795 1.00 17.94 193 SER A CA 1
ATOM 1189 C C . SER A 1 148 ? 58.034 -1.216 49.820 1.00 19.30 193 SER A C 1
ATOM 1190 O O . SER A 1 148 ? 58.195 -0.372 48.939 1.00 19.14 193 SER A O 1
ATOM 1193 N N . ARG A 1 149 ? 58.857 -2.241 49.990 1.00 20.18 194 ARG A N 1
ATOM 1194 C CA . ARG A 1 149 ? 59.936 -2.505 49.063 1.00 21.76 194 ARG A CA 1
ATOM 1195 C C . ARG A 1 149 ? 59.411 -2.600 47.629 1.00 21.65 194 ARG A C 1
ATOM 1196 O O . ARG A 1 149 ? 59.930 -1.930 46.741 1.00 21.54 194 ARG A O 1
ATOM 1204 N N . ARG A 1 150 ? 58.383 -3.421 47.419 1.00 22.71 195 ARG A N 1
ATOM 1205 C CA . ARG A 1 150 ? 57.822 -3.656 46.079 1.00 23.78 195 ARG A CA 1
ATOM 1206 C C . ARG A 1 150 ? 57.193 -2.396 45.464 1.00 21.59 195 ARG A C 1
ATOM 1207 O O . ARG A 1 150 ? 57.349 -2.158 44.267 1.00 20.38 195 ARG A O 1
ATOM 1215 N N . PHE A 1 151 ? 56.505 -1.600 46.282 1.00 20.27 196 PHE A N 1
ATOM 1216 C CA . PHE A 1 151 ? 55.859 -0.352 45.823 1.00 19.61 196 PHE A CA 1
ATOM 1217 C C . PHE A 1 151 ? 56.918 0.678 45.390 1.00 19.01 196 PHE A C 1
ATOM 1218 O O . PHE A 1 151 ? 56.782 1.336 44.359 1.00 19.00 196 PHE A O 1
ATOM 1226 N N . ALA A 1 152 ? 57.979 0.801 46.184 1.00 19.33 197 ALA A N 1
ATOM 1227 C CA . ALA A 1 152 ? 59.090 1.714 45.887 1.00 19.16 197 ALA A CA 1
ATOM 1228 C C . ALA A 1 152 ? 59.849 1.268 44.626 1.00 19.90 197 ALA A C 1
ATOM 1229 O O . ALA A 1 152 ? 60.213 2.095 43.796 1.00 19.16 197 ALA A O 1
ATOM 1231 N N . GLU A 1 153 ? 60.047 -0.043 44.478 1.00 21.99 198 GLU A N 1
ATOM 1232 C CA . GLU A 1 153 ? 60.665 -0.619 43.276 1.00 25.10 198 GLU A CA 1
ATOM 1233 C C . GLU A 1 153 ? 59.918 -0.333 41.986 1.00 24.78 198 GLU A C 1
ATOM 1234 O O . GLU A 1 153 ? 60.537 -0.237 40.944 1.00 25.16 198 GLU A O 1
ATOM 1240 N N . ALA A 1 154 ? 58.596 -0.215 42.065 1.00 25.30 199 ALA A N 1
ATOM 1241 C CA . ALA A 1 154 ? 57.757 0.003 40.901 1.00 26.57 199 ALA A CA 1
ATOM 1242 C C . ALA A 1 154 ? 57.631 1.480 40.483 1.00 25.24 199 ALA A C 1
ATOM 1243 O O . ALA A 1 154 ? 57.074 1.753 39.425 1.00 27.44 199 ALA A O 1
ATOM 1245 N N . ALA A 1 155 ? 58.132 2.427 41.290 1.00 21.67 200 ALA A N 1
ATOM 1246 C CA . ALA A 1 155 ? 57.954 3.841 41.000 1.00 20.81 200 ALA A CA 1
ATOM 1247 C C . ALA A 1 155 ? 58.925 4.277 39.903 1.00 20.33 200 ALA A C 1
ATOM 1248 O O . ALA A 1 155 ? 59.992 3.692 39.750 1.00 20.38 200 ALA A O 1
ATOM 1250 N N . CYS A 1 156 ? 58.541 5.298 39.147 1.00 19.95 201 CYS A N 1
ATOM 1251 C CA . CYS A 1 156 ? 59.354 5.800 38.048 1.00 20.98 201 CYS A CA 1
ATOM 1252 C C . CYS A 1 156 ? 59.178 7.310 37.917 1.00 20.10 201 CYS A C 1
ATOM 1253 O O . CYS A 1 156 ? 58.321 7.903 38.570 1.00 18.51 201 CYS A O 1
ATOM 1256 N N . ASP A 1 157 ? 60.006 7.905 37.056 1.00 20.72 202 ASP A N 1
ATOM 1257 C CA . ASP A 1 157 ? 59.947 9.334 36.701 1.00 20.67 202 ASP A CA 1
ATOM 1258 C C . ASP A 1 157 ? 60.139 10.202 37.933 1.00 18.23 202 ASP A C 1
ATOM 1259 O O . ASP A 1 157 ? 61.184 10.101 38.577 1.00 17.80 202 ASP A O 1
ATOM 1264 N N . VAL A 1 158 ? 59.170 11.047 38.271 1.00 17.29 203 VAL A N 1
ATOM 1265 C CA . VAL A 1 158 ? 59.261 11.846 39.475 1.00 16.73 203 VAL A CA 1
ATOM 1266 C C . VAL A 1 158 ? 58.403 11.190 40.559 1.00 15.80 203 VAL A C 1
ATOM 1267 O O . VAL A 1 158 ? 57.205 10.944 40.372 1.00 17.05 203 VAL A O 1
ATOM 1271 N N . VAL A 1 159 ? 59.026 10.899 41.682 1.00 14.08 204 VAL A N 1
ATOM 1272 C CA . VAL A 1 159 ? 58.337 10.349 42.826 1.00 13.95 204 VAL A CA 1
ATOM 1273 C C . VAL A 1 159 ? 58.200 11.477 43.827 1.00 12.80 204 VAL A C 1
ATOM 1274 O O . VAL A 1 159 ? 59.178 12.133 44.140 1.00 12.50 204 VAL A O 1
ATOM 1278 N N . HIS A 1 160 ? 56.994 11.683 44.334 1.00 12.70 205 HIS A N 1
ATOM 1279 C CA . HIS A 1 160 ? 56.748 12.694 45.370 1.00 12.75 205 HIS A CA 1
ATOM 1280 C C . HIS A 1 160 ? 56.662 12.057 46.746 1.00 13.05 205 HIS A C 1
ATOM 1281 O O . HIS A 1 160 ? 56.187 10.929 46.869 1.00 14.74 205 HIS A O 1
ATOM 1288 N N . VAL A 1 161 ? 57.176 12.745 47.770 1.00 13.15 206 VAL A N 1
ATOM 1289 C CA . VAL A 1 161 ? 57.040 12.316 49.158 1.00 12.73 206 VAL A CA 1
ATOM 1290 C C . VAL A 1 161 ? 56.610 13.500 50.059 1.00 13.59 206 VAL A C 1
ATOM 1291 O O . VAL A 1 161 ? 57.226 14.560 50.028 1.00 14.12 206 VAL A O 1
ATOM 1295 N N . MET A 1 162 ? 55.538 13.315 50.827 1.00 14.20 207 MET A N 1
ATOM 1296 C CA . MET A 1 162 ? 55.141 14.274 51.871 1.00 15.37 207 MET A CA 1
ATOM 1297 C C . MET A 1 162 ? 55.903 13.965 53.150 1.00 15.94 207 MET A C 1
ATOM 1298 O O . MET A 1 162 ? 55.892 12.826 53.610 1.00 17.02 207 MET A O 1
ATOM 1303 N N . LEU A 1 163 ? 56.547 14.971 53.718 1.00 16.65 208 LEU A N 1
ATOM 1304 C CA . LEU A 1 163 ? 57.215 14.858 55.018 1.00 17.53 208 LEU A CA 1
ATOM 1305 C C . LEU A 1 163 ? 56.587 15.823 56.021 1.00 19.36 208 LEU A C 1
ATOM 1306 O O . LEU A 1 163 ? 56.111 16.899 55.639 1.00 18.72 208 LEU A O 1
ATOM 1311 N N . ASP A 1 164 ? 56.578 15.426 57.294 1.00 21.24 209 ASP A N 1
ATOM 1312 C CA . ASP A 1 164 ? 55.966 16.231 58.364 1.00 22.82 209 ASP A CA 1
ATOM 1313 C C . ASP A 1 164 ? 56.973 17.255 58.888 1.00 24.46 209 ASP A C 1
ATOM 1314 O O . ASP A 1 164 ? 57.884 16.911 59.660 1.00 24.33 209 ASP A O 1
ATOM 1319 N N . GLY A 1 165 ? 56.767 18.510 58.487 1.00 25.17 210 GLY A N 1
ATOM 1320 C CA . GLY A 1 165 ? 57.592 19.624 58.907 1.00 27.60 210 GLY A CA 1
ATOM 1321 C C . GLY A 1 165 ? 57.564 20.007 60.381 1.00 30.89 210 GLY A C 1
ATOM 1322 O O . GLY A 1 165 ? 58.414 20.772 60.805 1.00 33.54 210 GLY A O 1
ATOM 1323 N N . SER A 1 166 ? 56.605 19.510 61.160 1.00 32.81 211 SER A N 1
ATOM 1324 C CA . SER A 1 166 ? 56.554 19.815 62.615 1.00 35.79 211 SER A CA 1
ATOM 1325 C C . SER A 1 166 ? 57.339 18.833 63.503 1.00 37.37 211 SER A C 1
ATOM 1326 O O . SER A 1 166 ? 57.480 19.081 64.700 1.00 41.18 211 SER A O 1
ATOM 1329 N N . ARG A 1 167 ? 57.854 17.744 62.930 1.00 37.08 212 ARG A N 1
ATOM 1330 C CA . ARG A 1 167 ? 58.611 16.729 63.690 1.00 39.45 212 ARG A CA 1
ATOM 1331 C C . ARG A 1 167 ? 60.022 17.198 64.027 1.00 40.94 212 ARG A C 1
ATOM 1332 O O . ARG A 1 167 ? 60.584 18.040 63.335 1.00 40.60 212 ARG A O 1
ATOM 1340 N N . SER A 1 168 ? 60.597 16.619 65.080 1.00 43.23 213 SER A N 1
ATOM 1341 C CA . SER A 1 168 ? 61.992 16.887 65.441 1.00 44.73 213 SER A CA 1
ATOM 1342 C C . SER A 1 168 ? 62.964 16.461 64.333 1.00 42.56 213 SER A C 1
ATOM 1343 O O . SER A 1 168 ? 63.975 17.124 64.122 1.00 46.94 213 SER A O 1
ATOM 1346 N N . LYS A 1 169 ? 62.649 15.372 63.631 1.00 38.77 214 LYS A N 1
ATOM 1347 C CA . LYS A 1 169 ? 63.366 14.976 62.421 1.00 37.11 214 LYS A CA 1
ATOM 1348 C C . LYS A 1 169 ? 62.376 14.934 61.268 1.00 33.34 214 LYS A C 1
ATOM 1349 O O . LYS A 1 169 ? 61.555 14.025 61.195 1.00 33.57 214 LYS A O 1
ATOM 1355 N N . ILE A 1 170 ? 62.452 15.927 60.380 1.00 30.17 215 ILE A N 1
ATOM 1356 C CA . ILE A 1 170 ? 61.543 16.031 59.241 1.00 27.18 215 ILE A CA 1
ATOM 1357 C C . ILE A 1 170 ? 61.750 14.810 58.344 1.00 25.09 215 ILE A C 1
ATOM 1358 O O . ILE A 1 170 ? 60.789 14.171 57.924 1.00 24.29 215 ILE A O 1
ATOM 1363 N N . PHE A 1 171 ? 63.012 14.495 58.075 1.00 24.63 216 PHE A N 1
ATOM 1364 C CA . PHE A 1 171 ? 63.387 13.216 57.510 1.00 22.40 216 PHE A CA 1
ATOM 1365 C C . PHE A 1 171 ? 64.056 12.342 58.565 1.00 23.78 216 PHE A C 1
ATOM 1366 O O . PHE A 1 171 ? 65.039 12.741 59.207 1.00 23.95 216 PHE A O 1
ATOM 1374 N N . ASP A 1 172 ? 63.536 11.135 58.713 1.00 24.57 217 ASP A N 1
ATOM 1375 C CA . ASP A 1 172 ? 64.004 10.194 59.719 1.00 27.29 217 ASP A CA 1
ATOM 1376 C C . ASP A 1 172 ? 64.483 8.954 58.981 1.00 26.97 217 ASP A C 1
ATOM 1377 O O . ASP A 1 172 ? 63.684 8.214 58.405 1.00 25.06 217 ASP A O 1
ATOM 1382 N N . LYS A 1 173 ? 65.793 8.744 58.979 1.00 28.46 218 LYS A N 1
ATOM 1383 C CA . LYS A 1 173 ? 66.383 7.535 58.393 1.00 30.14 218 LYS A CA 1
ATOM 1384 C C . LYS A 1 173 ? 65.871 6.206 58.994 1.00 29.35 218 LYS A C 1
ATOM 1385 O O . LYS A 1 173 ? 65.976 5.173 58.344 1.00 30.09 218 LYS A O 1
ATOM 1391 N N . ASP A 1 174 ? 65.329 6.235 60.214 1.00 29.52 219 ASP A N 1
ATOM 1392 C CA . ASP A 1 174 ? 64.779 5.042 60.870 1.00 31.02 219 ASP A CA 1
ATOM 1393 C C . ASP A 1 174 ? 63.279 4.833 60.666 1.00 27.60 219 ASP A C 1
ATOM 1394 O O . ASP A 1 174 ? 62.718 3.867 61.165 1.00 27.50 219 ASP A O 1
ATOM 1399 N N . SER A 1 175 ? 62.635 5.738 59.944 1.00 24.86 220 SER A N 1
ATOM 1400 C CA . SER A 1 175 ? 61.249 5.566 59.545 1.00 23.03 220 SER A CA 1
ATOM 1401 C C . SER A 1 175 ? 61.185 4.488 58.468 1.00 21.54 220 SER A C 1
ATOM 1402 O O . SER A 1 175 ? 62.207 4.108 57.898 1.00 21.76 220 SER A O 1
ATOM 1405 N N . THR A 1 176 ? 59.990 4.004 58.167 1.00 20.65 221 THR A N 1
ATOM 1406 C CA . THR A 1 176 ? 59.826 3.094 57.033 1.00 20.33 221 THR A CA 1
ATOM 1407 C C . THR A 1 176 ? 60.226 3.757 55.713 1.00 18.80 221 THR A C 1
ATOM 1408 O O . THR A 1 176 ? 60.891 3.141 54.870 1.00 18.21 221 THR A O 1
ATOM 1412 N N . PHE A 1 177 ? 59.843 5.017 55.539 1.00 17.86 222 PHE A N 1
ATOM 1413 C CA . PHE A 1 177 ? 60.249 5.749 54.361 1.00 16.95 222 PHE A CA 1
ATOM 1414 C C . PHE A 1 177 ? 61.783 5.775 54.249 1.00 17.28 222 PHE A C 1
ATOM 1415 O O . PHE A 1 177 ? 62.330 5.460 53.195 1.00 16.85 222 PHE A O 1
ATOM 1423 N N . GLY A 1 178 ? 62.447 6.137 55.345 1.00 18.33 223 GLY A N 1
ATOM 1424 C CA . GLY A 1 178 ? 63.892 6.316 55.350 1.00 19.62 223 GLY A CA 1
ATOM 1425 C C . GLY A 1 178 ? 64.716 5.045 55.329 1.00 21.77 223 GLY A C 1
ATOM 1426 O O . GLY A 1 178 ? 65.837 5.072 54.853 1.00 24.62 223 GLY A O 1
ATOM 1427 N N . SER A 1 179 ? 64.183 3.942 55.850 1.00 22.54 224 SER A N 1
ATOM 1428 C CA . SER A 1 179 ? 64.932 2.685 55.936 1.00 24.68 224 SER A CA 1
ATOM 1429 C C . SER A 1 179 ? 64.588 1.669 54.848 1.00 24.50 224 SER A C 1
ATOM 1430 O O . SER A 1 179 ? 65.400 0.808 54.567 1.00 26.26 224 SER A O 1
ATOM 1433 N N . VAL A 1 180 ? 63.389 1.741 54.267 1.00 22.71 225 VAL A N 1
ATOM 1434 C CA . VAL A 1 180 ? 62.978 0.794 53.230 1.00 22.78 225 VAL A CA 1
ATOM 1435 C C . VAL A 1 180 ? 62.684 1.471 51.892 1.00 21.32 225 VAL A C 1
ATOM 1436 O O . VAL A 1 180 ? 63.223 1.061 50.856 1.00 22.41 225 VAL A O 1
ATOM 1440 N N . GLU A 1 181 ? 61.817 2.473 51.901 1.00 19.34 226 GLU A N 1
ATOM 1441 C CA . GLU A 1 181 ? 61.282 3.029 50.654 1.00 19.41 226 GLU A CA 1
ATOM 1442 C C . GLU A 1 181 ? 62.368 3.748 49.867 1.00 18.92 226 GLU A C 1
ATOM 1443 O O . GLU A 1 181 ? 62.610 3.440 48.692 1.00 19.03 226 GLU A O 1
ATOM 1449 N N . VAL A 1 182 ? 63.065 4.655 50.532 1.00 18.91 227 VAL A N 1
ATOM 1450 C CA . VAL A 1 182 ? 64.063 5.479 49.850 1.00 20.24 227 VAL A CA 1
ATOM 1451 C C . VAL A 1 182 ? 65.201 4.634 49.243 1.00 21.36 227 VAL A C 1
ATOM 1452 O O . VAL A 1 182 ? 65.648 4.926 48.126 1.00 20.85 227 VAL A O 1
ATOM 1456 N N . HIS A 1 183 ? 65.594 3.548 49.924 1.00 22.64 228 HIS A N 1
ATOM 1457 C CA . HIS A 1 183 ? 66.671 2.652 49.447 1.00 24.08 228 HIS A CA 1
ATOM 1458 C C . HIS A 1 183 ? 66.268 1.670 48.344 1.00 23.05 228 HIS A C 1
ATOM 1459 O O . HIS A 1 183 ? 67.120 0.937 47.854 1.00 24.40 228 HIS A O 1
ATOM 1466 N N . ASN A 1 184 ? 64.988 1.659 47.960 1.00 21.16 229 ASN A N 1
ATOM 1467 C CA . ASN A 1 184 ? 64.484 0.807 46.882 1.00 21.09 229 ASN A CA 1
ATOM 1468 C C . ASN A 1 184 ? 63.950 1.553 45.661 1.00 20.22 229 ASN A C 1
ATOM 1469 O O . ASN A 1 184 ? 63.450 0.927 44.720 1.00 21.33 229 ASN A O 1
ATOM 1474 N N . LEU A 1 185 ? 64.060 2.880 45.672 1.00 18.69 230 LEU A N 1
ATOM 1475 C CA . LEU A 1 185 ? 63.857 3.677 44.464 1.00 18.99 230 LEU A CA 1
ATOM 1476 C C . LEU A 1 185 ? 64.991 3.368 43.479 1.00 20.25 230 LEU A C 1
ATOM 1477 O O . LEU A 1 185 ? 66.169 3.392 43.845 1.00 22.50 230 LEU A O 1
ATOM 1482 N N . GLN A 1 186 ? 64.636 3.026 42.252 1.00 20.24 231 GLN A N 1
ATOM 1483 C CA . GLN A 1 186 ? 65.632 2.579 41.297 1.00 23.01 231 GLN A CA 1
ATOM 1484 C C . GLN A 1 186 ? 66.159 3.727 40.444 1.00 21.93 231 GLN A C 1
ATOM 1485 O O . GLN A 1 186 ? 65.382 4.457 39.852 1.00 19.21 231 GLN A O 1
ATOM 1491 N N . PRO A 1 187 ? 67.496 3.884 40.379 1.00 23.72 232 PRO A N 1
ATOM 1492 C CA . PRO A 1 187 ? 68.049 4.905 39.478 1.00 24.16 232 PRO A CA 1
ATOM 1493 C C . PRO A 1 187 ? 67.734 4.630 38.006 1.00 24.63 232 PRO A C 1
ATOM 1494 O O . PRO A 1 187 ? 67.533 3.472 37.626 1.00 25.90 232 PRO A O 1
ATOM 1498 N N . GLU A 1 188 ? 67.700 5.697 37.209 1.00 25.07 233 GLU A N 1
ATOM 1499 C CA . GLU A 1 188 ? 67.211 5.716 35.805 1.00 27.01 233 GLU A CA 1
ATOM 1500 C C . GLU A 1 188 ? 65.709 5.661 35.726 1.00 26.38 233 GLU A C 1
ATOM 1501 O O . GLU A 1 188 ? 65.096 6.573 35.182 1.00 26.91 233 GLU A O 1
ATOM 1507 N N . LYS A 1 189 ? 65.127 4.569 36.237 1.00 26.39 234 LYS A N 1
ATOM 1508 C CA . LYS A 1 189 ? 63.676 4.444 36.365 1.00 24.08 234 LYS A CA 1
ATOM 1509 C C . LYS A 1 189 ? 63.095 5.687 37.056 1.00 20.92 234 LYS A C 1
ATOM 1510 O O . LYS A 1 189 ? 62.193 6.339 36.521 1.00 19.63 234 LYS A O 1
ATOM 1516 N N . VAL A 1 190 ? 63.637 6.016 38.224 1.00 19.72 235 VAL A N 1
ATOM 1517 C CA . VAL A 1 190 ? 63.288 7.244 38.958 1.00 18.39 235 VAL A CA 1
ATOM 1518 C C . VAL A 1 190 ? 64.317 8.332 38.599 1.00 18.43 235 VAL A C 1
ATOM 1519 O O . VAL A 1 190 ? 65.521 8.160 38.827 1.00 18.29 235 VAL A O 1
ATOM 1523 N N . GLN A 1 191 ? 63.832 9.428 38.024 1.00 18.45 236 GLN A N 1
ATOM 1524 C CA . GLN A 1 191 ? 64.652 10.589 37.705 1.00 20.41 236 GLN A CA 1
ATOM 1525 C C . GLN A 1 191 ? 64.848 11.488 38.932 1.00 18.20 236 GLN A C 1
ATOM 1526 O O . GLN A 1 191 ? 65.954 11.969 39.172 1.00 17.86 236 GLN A O 1
ATOM 1532 N N . THR A 1 192 ? 63.761 11.735 39.662 1.00 15.99 237 THR A N 1
ATOM 1533 C CA . THR A 1 192 ? 63.738 12.729 40.729 1.00 15.71 237 THR A CA 1
ATOM 1534 C C . THR A 1 192 ? 62.866 12.285 41.886 1.00 14.39 237 THR A C 1
ATOM 1535 O O . THR A 1 192 ? 61.787 11.711 41.665 1.00 13.62 237 THR A O 1
ATOM 1539 N N . LEU A 1 193 ? 63.343 12.532 43.111 1.00 14.30 238 LEU A N 1
ATOM 1540 C CA . LEU A 1 193 ? 62.501 12.495 44.300 1.00 14.08 238 LEU A CA 1
ATOM 1541 C C . LEU A 1 193 ? 62.244 13.933 44.726 1.00 14.50 238 LEU A C 1
ATOM 1542 O O . LEU A 1 193 ? 63.188 14.677 45.025 1.00 14.33 238 LEU A O 1
ATOM 1547 N N . GLU A 1 194 ? 60.966 14.315 44.745 1.00 14.59 239 GLU A N 1
ATOM 1548 C CA . GLU A 1 194 ? 60.565 15.629 45.191 1.00 14.63 239 GLU A CA 1
ATOM 1549 C C . GLU A 1 194 ? 59.844 15.532 46.511 1.00 13.79 239 GLU A C 1
ATOM 1550 O O . GLU A 1 194 ? 58.785 14.881 46.595 1.00 13.74 239 GLU A O 1
ATOM 1556 N N . ALA A 1 195 ? 60.405 16.181 47.531 1.00 13.93 240 ALA A N 1
ATOM 1557 C CA . ALA A 1 195 ? 59.822 16.214 48.866 1.00 14.48 240 ALA A CA 1
ATOM 1558 C C . ALA A 1 195 ? 58.940 17.432 49.000 1.00 14.67 240 ALA A C 1
ATOM 1559 O O . ALA A 1 195 ? 59.322 18.532 48.583 1.00 16.07 240 ALA A O 1
ATOM 1561 N N . TRP A 1 196 ? 57.756 17.230 49.550 1.00 14.50 241 TRP A N 1
ATOM 1562 C CA . TRP A 1 196 ? 56.885 18.315 49.960 1.00 15.47 241 TRP A CA 1
ATOM 1563 C C . TRP A 1 196 ? 56.891 18.349 51.487 1.00 16.06 241 TRP A C 1
ATOM 1564 O O . TRP A 1 196 ? 56.361 17.435 52.142 1.00 15.62 241 TRP A O 1
ATOM 1575 N N . VAL A 1 197 ? 57.528 19.373 52.057 1.00 16.70 242 VAL A N 1
ATOM 1576 C CA . VAL A 1 197 ? 57.583 19.528 53.493 1.00 17.96 242 VAL A CA 1
ATOM 1577 C C . VAL A 1 197 ? 56.320 20.250 53.945 1.00 19.13 242 VAL A C 1
ATOM 1578 O O . VAL A 1 197 ? 56.090 21.415 53.577 1.00 19.60 242 VAL A O 1
ATOM 1582 N N . ILE A 1 198 ? 55.534 19.559 54.760 1.00 19.66 243 ILE A N 1
ATOM 1583 C CA . ILE A 1 198 ? 54.250 20.065 55.230 1.00 21.55 243 ILE A CA 1
ATOM 1584 C C . ILE A 1 198 ? 54.434 20.836 56.537 1.00 23.56 243 ILE A C 1
ATOM 1585 O O . ILE A 1 198 ? 54.825 20.264 57.553 1.00 23.74 243 ILE A O 1
ATOM 1590 N N . HIS A 1 199 ? 54.128 22.126 56.509 1.00 25.24 244 HIS A N 1
ATOM 1591 C CA . HIS A 1 199 ? 54.205 22.961 57.701 1.00 28.23 244 HIS A CA 1
ATOM 1592 C C . HIS A 1 199 ? 53.039 22.712 58.659 1.00 31.21 244 HIS A C 1
ATOM 1593 O O . HIS A 1 199 ? 51.952 22.352 58.227 1.00 31.59 244 HIS A O 1
ATOM 1600 N N . GLY A 1 200 ? 53.285 22.927 59.953 1.00 34.96 245 GLY A N 1
ATOM 1601 C CA . GLY A 1 200 ? 52.288 22.742 61.017 1.00 37.08 245 GLY A CA 1
ATOM 1602 C C . GLY A 1 200 ? 51.790 24.062 61.576 1.00 42.17 245 GLY A C 1
ATOM 1603 O O . GLY A 1 200 ? 51.726 25.083 60.872 1.00 45.65 245 GLY A O 1
ATOM 1604 N N . SER A 1 205 ? 57.023 29.909 59.400 1.00 52.53 250 SER A N 1
ATOM 1605 C CA . SER A 1 205 ? 57.051 30.162 57.961 1.00 52.55 250 SER A CA 1
ATOM 1606 C C . SER A 1 205 ? 58.479 30.234 57.383 1.00 50.26 250 SER A C 1
ATOM 1607 O O . SER A 1 205 ? 58.709 30.897 56.368 1.00 50.47 250 SER A O 1
ATOM 1610 N N . ARG A 1 206 ? 59.422 29.540 58.018 1.00 49.53 251 ARG A N 1
ATOM 1611 C CA . ARG A 1 206 ? 60.793 29.455 57.518 1.00 48.86 251 ARG A CA 1
ATOM 1612 C C . ARG A 1 206 ? 60.827 28.471 56.351 1.00 43.02 251 ARG A C 1
ATOM 1613 O O . ARG A 1 206 ? 59.952 27.625 56.218 1.00 38.20 251 ARG A O 1
ATOM 1621 N N . ASP A 1 207 ? 61.851 28.579 55.519 1.00 41.01 252 ASP A N 1
ATOM 1622 C CA . ASP A 1 207 ? 62.113 27.580 54.493 1.00 37.66 252 ASP A CA 1
ATOM 1623 C C . ASP A 1 207 ? 62.670 26.325 55.169 1.00 36.17 252 ASP A C 1
ATOM 1624 O O . ASP A 1 207 ? 63.840 26.298 55.553 1.00 35.97 252 ASP A O 1
ATOM 1629 N N . LEU A 1 208 ? 61.830 25.297 55.322 1.00 33.73 253 LEU A N 1
ATOM 1630 C CA . LEU A 1 208 ? 62.262 24.028 55.940 1.00 33.12 253 LEU A CA 1
ATOM 1631 C C . LEU A 1 208 ? 63.059 23.116 55.008 1.00 31.70 253 LEU A C 1
ATOM 1632 O O . LEU A 1 208 ? 63.606 22.117 55.462 1.00 31.30 253 LEU A O 1
ATOM 1637 N N . CYS A 1 209 ? 63.176 23.469 53.728 1.00 31.68 254 CYS A N 1
ATOM 1638 C CA . CYS A 1 209 ? 64.090 22.751 52.841 1.00 32.10 254 CYS A CA 1
ATOM 1639 C C . CYS A 1 209 ? 65.579 22.939 53.172 1.00 33.14 254 CYS A C 1
ATOM 1640 O O . CYS A 1 209 ? 66.403 22.236 52.614 1.00 33.47 254 CYS A O 1
ATOM 1643 N N . GLN A 1 210 ? 65.916 23.858 54.081 1.00 35.68 255 GLN A N 1
ATOM 1644 C CA . GLN A 1 210 ? 67.282 23.973 54.610 1.00 37.71 255 GLN A CA 1
ATOM 1645 C C . GLN A 1 210 ? 67.541 23.155 55.874 1.00 36.32 255 GLN A C 1
ATOM 1646 O O . GLN A 1 210 ? 68.647 23.199 56.402 1.00 38.40 255 GLN A O 1
ATOM 1652 N N . ASP A 1 211 ? 66.553 22.397 56.350 1.00 33.93 256 ASP A N 1
ATOM 1653 C CA . ASP A 1 211 ? 66.722 21.612 57.571 1.00 33.85 256 ASP A CA 1
ATOM 1654 C C . ASP A 1 211 ? 67.851 20.593 57.394 1.00 33.34 256 ASP A C 1
ATOM 1655 O O . ASP A 1 211 ? 67.997 20.031 56.308 1.00 31.33 256 ASP A O 1
ATOM 1660 N N . PRO A 1 212 ? 68.655 20.355 58.455 1.00 34.84 257 PRO A N 1
ATOM 1661 C CA . PRO A 1 212 ? 69.717 19.337 58.389 1.00 34.72 257 PRO A CA 1
ATOM 1662 C C . PRO A 1 212 ? 69.280 17.945 57.911 1.00 31.67 257 PRO A C 1
ATOM 1663 O O . PRO A 1 212 ? 70.013 17.297 57.167 1.00 29.89 257 PRO A O 1
ATOM 1667 N N . THR A 1 213 ? 68.099 17.500 58.324 1.00 30.28 258 THR A N 1
ATOM 1668 C CA . THR A 1 213 ? 67.614 16.171 57.938 1.00 28.41 258 THR A CA 1
ATOM 1669 C C . THR A 1 213 ? 67.209 16.128 56.455 1.00 26.35 258 THR A C 1
ATOM 1670 O O . THR A 1 213 ? 67.281 15.064 55.817 1.00 24.54 258 THR A O 1
ATOM 1674 N N . ILE A 1 214 ? 66.776 17.274 55.917 1.00 25.72 259 ILE A N 1
ATOM 1675 C CA . ILE A 1 214 ? 66.510 17.385 54.482 1.00 24.57 259 ILE A CA 1
ATOM 1676 C C . ILE A 1 214 ? 67.821 17.339 53.700 1.00 25.29 259 ILE A C 1
ATOM 1677 O O . ILE A 1 214 ? 67.893 16.683 52.665 1.00 22.27 259 ILE A O 1
ATOM 1682 N N . LYS A 1 215 ? 68.856 18.023 54.191 1.00 27.75 260 LYS A N 1
ATOM 1683 C CA . LYS A 1 215 ? 70.189 17.893 53.583 1.00 29.67 260 LYS A CA 1
ATOM 1684 C C . LYS A 1 215 ? 70.692 16.441 53.613 1.00 29.19 260 LYS A C 1
ATOM 1685 O O . LYS A 1 215 ? 71.310 15.991 52.655 1.00 29.23 260 LYS A O 1
ATOM 1691 N N . GLU A 1 216 ? 70.388 15.709 54.686 1.00 29.26 261 GLU A N 1
ATOM 1692 C CA . GLU A 1 216 ? 70.709 14.282 54.766 1.00 30.07 261 GLU A CA 1
ATOM 1693 C C . GLU A 1 216 ? 69.975 13.489 53.684 1.00 27.01 261 GLU A C 1
ATOM 1694 O O . GLU A 1 216 ? 70.588 12.697 52.973 1.00 25.06 261 GLU A O 1
ATOM 1700 N N . LEU A 1 217 ? 68.663 13.708 53.559 1.00 24.97 262 LEU A N 1
ATOM 1701 C CA . LEU A 1 217 ? 67.871 13.03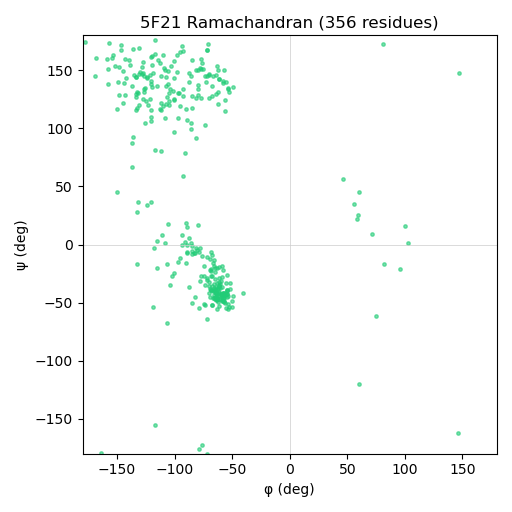6 52.525 1.00 22.53 262 LEU A CA 1
ATOM 1702 C C . LEU A 1 217 ? 68.427 13.316 51.117 1.00 22.28 262 LEU A C 1
ATOM 1703 O O . LEU A 1 217 ? 68.597 12.391 50.308 1.00 21.01 262 LEU A O 1
ATOM 1708 N N . GLU A 1 218 ? 68.728 14.583 50.842 1.00 23.09 263 GLU A N 1
ATOM 1709 C CA . GLU A 1 218 ? 69.342 14.974 49.573 1.00 25.07 263 GLU A CA 1
ATOM 1710 C C . GLU A 1 218 ? 70.619 14.173 49.304 1.00 26.00 263 GLU A C 1
ATOM 1711 O O . GLU A 1 218 ? 70.819 13.681 48.197 1.00 26.23 263 GLU A O 1
ATOM 1717 N N . SER A 1 219 ? 71.463 14.025 50.320 1.00 27.43 264 SER A N 1
ATOM 1718 C CA . SER A 1 219 ? 72.716 13.264 50.170 1.00 30.44 264 SER A CA 1
ATOM 1719 C C . SER A 1 219 ? 72.461 11.784 49.821 1.00 28.75 264 SER A C 1
ATOM 1720 O O . SER A 1 219 ? 73.078 11.241 48.904 1.00 28.56 264 SER A O 1
ATOM 1723 N N . ILE A 1 220 ? 71.539 11.161 50.556 1.00 27.27 265 ILE A N 1
ATOM 1724 C CA . ILE A 1 220 ? 71.134 9.767 50.348 1.00 27.94 265 ILE A CA 1
ATOM 1725 C C . ILE A 1 220 ? 70.647 9.549 48.908 1.00 26.55 265 ILE A C 1
ATOM 1726 O O . ILE A 1 220 ? 71.077 8.620 48.215 1.00 26.57 265 ILE A O 1
ATOM 1731 N N . ILE A 1 221 ? 69.748 10.422 48.476 1.00 25.02 266 ILE A N 1
ATOM 1732 C CA . ILE A 1 221 ? 69.168 10.350 47.136 1.00 24.77 266 ILE A CA 1
ATOM 1733 C C . ILE A 1 221 ? 70.209 10.582 46.040 1.00 25.29 266 ILE A C 1
ATOM 1734 O O . ILE A 1 221 ? 70.270 9.826 45.071 1.00 23.03 266 ILE A O 1
ATOM 1739 N N . SER A 1 222 ? 71.025 11.614 46.201 1.00 26.70 267 SER A N 1
ATOM 1740 C CA . SER A 1 222 ? 72.073 11.909 45.227 1.00 28.99 267 SER A CA 1
ATOM 1741 C C . SER A 1 222 ? 73.084 10.758 45.115 1.00 30.05 267 SER A C 1
ATOM 1742 O O . SER A 1 222 ? 73.584 10.495 44.035 1.00 29.51 267 SER A O 1
ATOM 1745 N N . LYS A 1 223 ? 73.331 10.044 46.214 1.00 31.41 268 LYS A N 1
ATOM 1746 C CA . LYS A 1 223 ? 74.201 8.846 46.193 1.00 34.04 268 LYS A CA 1
ATOM 1747 C C . LYS A 1 223 ? 73.616 7.657 45.437 1.00 31.04 268 LYS A C 1
ATOM 1748 O O . LYS A 1 223 ? 74.355 6.780 45.008 1.00 32.79 268 LYS A O 1
ATOM 1754 N N . ARG A 1 224 ? 72.295 7.627 45.298 1.00 27.80 269 ARG A N 1
ATOM 1755 C CA . ARG A 1 224 ? 71.618 6.643 44.470 1.00 27.87 269 ARG A CA 1
ATOM 1756 C C . ARG A 1 224 ? 71.496 7.101 43.017 1.00 26.43 269 ARG A C 1
ATOM 1757 O O . ARG A 1 224 ? 70.836 6.432 42.228 1.00 26.37 269 ARG A O 1
ATOM 1765 N N . ASN A 1 225 ? 72.100 8.244 42.674 1.00 25.76 270 ASN A N 1
ATOM 1766 C CA . ASN A 1 225 ? 72.032 8.836 41.328 1.00 25.59 270 ASN A CA 1
ATOM 1767 C C . ASN A 1 225 ? 70.622 9.172 40.882 1.00 22.02 270 ASN A C 1
ATOM 1768 O O . ASN A 1 225 ? 70.224 8.892 39.761 1.00 20.62 270 ASN A O 1
ATOM 1773 N N . ILE A 1 226 ? 69.889 9.780 41.806 1.00 20.66 271 ILE A N 1
ATOM 1774 C CA . ILE A 1 226 ? 68.555 10.312 41.579 1.00 19.88 271 ILE A CA 1
ATOM 1775 C C . ILE A 1 226 ? 68.615 11.802 41.977 1.00 19.89 271 ILE A C 1
ATOM 1776 O O . ILE A 1 226 ? 69.301 12.155 42.920 1.00 20.18 271 ILE A O 1
ATOM 1781 N N . GLN A 1 227 ? 67.912 12.660 41.246 1.00 20.18 272 GLN A N 1
ATOM 1782 C CA . GLN A 1 227 ? 67.864 14.093 41.554 1.00 21.44 272 GLN A CA 1
ATOM 1783 C C . GLN A 1 227 ? 66.919 14.334 42.735 1.00 18.99 272 GLN A C 1
ATOM 1784 O O . GLN A 1 227 ? 65.978 13.575 42.953 1.00 16.68 272 GLN A O 1
ATOM 1790 N N . PHE A 1 228 ? 67.192 15.383 43.498 1.00 18.91 273 PHE A N 1
ATOM 1791 C CA . PHE A 1 228 ? 66.382 15.749 44.652 1.00 18.15 273 PHE A CA 1
ATOM 1792 C C . PHE A 1 228 ? 65.816 17.138 44.442 1.00 19.01 273 PHE A C 1
ATOM 1793 O O . PHE A 1 228 ? 66.522 18.045 44.003 1.00 19.74 273 PHE A O 1
ATOM 1801 N N . SER A 1 229 ? 64.536 17.283 44.760 1.00 18.56 274 SER A N 1
ATOM 1802 C CA . SER A 1 229 ? 63.856 18.556 44.794 1.00 19.55 274 SER A CA 1
ATOM 1803 C C . SER A 1 229 ? 63.115 18.633 46.124 1.00 19.24 274 SER A C 1
ATOM 1804 O O . SER A 1 229 ? 62.648 17.602 46.626 1.00 17.22 274 SER A O 1
ATOM 1807 N N . CYS A 1 230 ? 63.005 19.837 46.686 1.00 19.96 275 CYS A N 1
ATOM 1808 C CA . CYS A 1 230 ? 62.263 20.048 47.923 1.00 21.16 275 CYS A CA 1
ATOM 1809 C C . CYS A 1 230 ? 61.400 21.319 47.811 1.00 21.05 275 CYS A C 1
ATOM 1810 O O . CYS A 1 230 ? 61.869 22.356 47.304 1.00 21.43 275 CYS A O 1
ATOM 1813 N N . LYS A 1 231 ? 60.153 21.208 48.285 1.00 19.57 276 LYS A N 1
ATOM 1814 C CA . LYS A 1 231 ? 59.165 22.290 48.307 1.00 21.12 276 LYS A CA 1
ATOM 1815 C C . LYS A 1 231 ? 58.564 22.450 49.703 1.00 21.42 276 LYS A C 1
ATOM 1816 O O . LYS A 1 231 ? 58.472 21.474 50.464 1.00 19.60 276 LYS A O 1
ATOM 1822 N N . ASN A 1 232 ? 58.122 23.669 50.006 1.00 19.48 277 ASN A N 1
ATOM 1823 C CA . ASN A 1 232 ? 57.360 23.974 51.213 1.00 20.85 277 ASN A CA 1
ATOM 1824 C C . ASN A 1 232 ? 55.861 24.070 50.904 1.00 20.44 277 ASN A C 1
ATOM 1825 O O . ASN A 1 232 ? 55.444 24.838 50.008 1.00 20.32 277 ASN A O 1
ATOM 1830 N N . ILE A 1 233 ? 55.063 23.285 51.627 1.00 20.36 278 ILE A N 1
ATOM 1831 C CA . ILE A 1 233 ? 53.611 23.446 51.671 1.00 20.85 278 ILE A CA 1
ATOM 1832 C C . ILE A 1 233 ? 53.321 24.176 52.986 1.00 22.03 278 ILE A C 1
ATOM 1833 O O . ILE A 1 233 ? 53.263 23.551 54.062 1.00 21.44 278 ILE A O 1
ATOM 1838 N N . TYR A 1 234 ? 53.175 25.496 52.891 1.00 22.21 279 TYR A N 1
ATOM 1839 C CA . TYR A 1 234 ? 53.005 26.358 54.059 1.00 26.27 279 TYR A CA 1
ATOM 1840 C C . TYR A 1 234 ? 51.626 26.194 54.704 1.00 27.13 279 TYR A C 1
ATOM 1841 O O . TYR A 1 234 ? 51.487 26.367 55.912 1.00 26.79 279 TYR A O 1
ATOM 1850 N N . ARG A 1 235 ? 50.618 25.862 53.898 1.00 26.40 280 ARG A N 1
ATOM 1851 C CA . ARG A 1 235 ? 49.239 25.758 54.375 1.00 29.01 280 ARG A CA 1
ATOM 1852 C C . ARG A 1 235 ? 48.605 24.507 53.778 1.00 26.98 280 ARG A C 1
ATOM 1853 O O . ARG A 1 235 ? 47.981 24.579 52.713 1.00 25.61 280 ARG A O 1
ATOM 1861 N N . PRO A 1 236 ? 48.773 23.352 54.464 1.00 25.73 281 PRO A N 1
ATOM 1862 C CA . PRO A 1 236 ? 48.336 22.069 53.904 1.00 25.28 281 PRO A CA 1
ATOM 1863 C C . PRO A 1 236 ? 46.830 21.914 53.715 1.00 26.50 281 PRO A C 1
ATOM 1864 O O . PRO A 1 236 ? 46.417 21.303 52.747 1.00 25.20 281 PRO A O 1
ATOM 1868 N N . ASP A 1 237 ? 46.015 22.430 54.631 1.00 29.65 282 ASP A N 1
ATOM 1869 C CA . ASP A 1 237 ? 44.568 22.322 54.461 1.00 32.58 282 ASP A CA 1
ATOM 1870 C C . ASP A 1 237 ? 44.102 23.194 53.294 1.00 31.54 282 ASP A C 1
ATOM 1871 O O . ASP A 1 237 ? 43.335 22.742 52.450 1.00 31.10 282 ASP A O 1
ATOM 1876 N N . LYS A 1 238 ? 44.595 24.425 53.234 1.00 31.07 283 LYS A N 1
ATOM 1877 C CA . LYS A 1 238 ? 44.349 25.290 52.076 1.00 31.57 283 LYS A CA 1
ATOM 1878 C C . LYS A 1 238 ? 44.860 24.642 50.772 1.00 27.64 283 LYS A C 1
ATOM 1879 O O . LYS A 1 238 ? 44.186 24.688 49.740 1.00 25.67 283 LYS A O 1
ATOM 1885 N N . PHE A 1 239 ? 46.037 24.022 50.826 1.00 26.05 284 PHE A N 1
ATOM 1886 C CA . PHE A 1 239 ? 46.549 23.272 49.686 1.00 25.25 284 PHE A CA 1
ATOM 1887 C C . PHE A 1 239 ? 45.498 22.256 49.213 1.00 25.63 284 PHE A C 1
ATOM 1888 O O . PHE A 1 239 ? 45.110 22.264 48.050 1.00 25.20 284 PHE A O 1
ATOM 1896 N N . LEU A 1 240 ? 45.008 21.416 50.121 1.00 27.33 285 LEU A N 1
ATOM 1897 C CA . LEU A 1 240 ? 43.977 20.417 49.774 1.00 29.82 285 LEU A CA 1
ATOM 1898 C C . LEU A 1 240 ? 42.709 21.023 49.167 1.00 30.61 285 LEU A C 1
ATOM 1899 O O . LEU A 1 240 ? 42.172 20.491 48.193 1.00 28.46 285 LEU A O 1
ATOM 1904 N N . GLN A 1 241 ? 42.236 22.118 49.755 1.00 32.24 286 GLN A N 1
ATOM 1905 C CA . GLN A 1 241 ? 41.074 22.849 49.221 1.00 35.70 286 GLN A CA 1
ATOM 1906 C C . GLN A 1 241 ? 41.271 23.282 47.772 1.00 34.15 286 GLN A C 1
ATOM 1907 O O . GLN A 1 241 ? 40.360 23.162 46.953 1.00 33.30 286 GLN A O 1
ATOM 1913 N N . CYS A 1 242 ? 42.466 23.783 47.475 1.00 31.88 287 CYS A N 1
ATOM 1914 C CA . CYS A 1 242 ? 42.782 24.289 46.146 1.00 32.46 287 CYS A CA 1
ATOM 1915 C C . CYS A 1 242 ? 43.063 23.205 45.101 1.00 29.51 287 CYS A C 1
ATOM 1916 O O . CYS A 1 242 ? 42.824 23.424 43.930 1.00 27.88 287 CYS A O 1
ATOM 1919 N N . VAL A 1 243 ? 43.535 22.041 45.530 1.00 29.25 288 VAL A N 1
ATOM 1920 C CA . VAL A 1 243 ? 43.584 20.836 44.685 1.00 29.87 288 VAL A CA 1
ATOM 1921 C C . VAL A 1 243 ? 42.164 20.413 44.282 1.00 33.20 288 VAL A C 1
ATOM 1922 O O . VAL A 1 243 ? 41.900 20.098 43.116 1.00 33.71 288 VAL A O 1
ATOM 1926 N N . LYS A 1 244 ? 41.252 20.422 45.252 1.00 34.87 289 LYS A N 1
ATOM 1927 C CA . LYS A 1 244 ? 39.853 20.098 44.999 1.00 37.76 289 LYS A CA 1
ATOM 1928 C C . LYS A 1 244 ? 39.185 21.158 44.122 1.00 38.43 289 LYS A C 1
ATOM 1929 O O . LYS A 1 244 ? 38.584 20.817 43.101 1.00 39.25 289 LYS A O 1
ATOM 1935 N N . ASN A 1 245 ? 39.302 22.432 44.510 1.00 37.53 290 ASN A N 1
ATOM 1936 C CA . ASN A 1 245 ? 38.722 23.543 43.734 1.00 39.28 290 ASN A CA 1
ATOM 1937 C C . ASN A 1 245 ? 39.695 24.713 43.622 1.00 35.94 290 ASN A C 1
ATOM 1938 O O . ASN A 1 245 ? 39.699 25.604 44.477 1.00 34.63 290 ASN A O 1
ATOM 1943 N N . PRO A 1 246 ? 40.494 24.742 42.543 1.00 33.89 291 PRO A N 1
ATOM 1944 C CA . PRO A 1 246 ? 41.492 25.822 42.382 1.00 32.19 291 PRO A CA 1
ATOM 1945 C C . PRO A 1 246 ? 40.911 27.197 42.045 1.00 34.06 291 PRO A C 1
ATOM 1946 O O . PRO A 1 246 ? 41.635 28.193 42.096 1.00 31.34 291 PRO A O 1
ATOM 1950 N N . GLU A 1 247 ? 39.627 27.263 41.714 1.00 37.98 292 GLU A N 1
ATOM 1951 C CA . GLU A 1 247 ? 39.021 28.517 41.279 1.00 41.71 292 GLU A CA 1
ATOM 1952 C C . GLU A 1 247 ? 38.543 29.430 42.410 1.00 44.85 292 GLU A C 1
ATOM 1953 O O . GLU A 1 247 ? 38.141 30.553 42.133 1.00 46.97 292 GLU A O 1
ATOM 1959 N N . ASP A 1 248 ? 38.606 28.978 43.665 1.00 46.68 293 ASP A N 1
ATOM 1960 C CA . ASP A 1 248 ? 38.317 29.854 44.807 1.00 51.35 293 ASP A CA 1
ATOM 1961 C C . ASP A 1 248 ? 39.397 30.930 44.920 1.00 50.77 293 ASP A C 1
ATOM 1962 O O . ASP A 1 248 ? 40.582 30.627 44.797 1.00 48.90 293 ASP A O 1
ATOM 1967 N N . SER A 1 249 ? 38.987 32.174 45.170 1.00 53.61 294 SER A N 1
ATOM 1968 C CA . SER A 1 249 ? 39.928 33.304 45.244 1.00 51.89 294 SER A CA 1
ATOM 1969 C C . SER A 1 249 ? 40.921 33.208 46.416 1.00 48.65 294 SER A C 1
ATOM 1970 O O . SER A 1 249 ? 42.016 33.766 46.331 1.00 47.39 294 SER A O 1
ATOM 1973 N N . SER A 1 250 ? 40.568 32.473 47.476 1.00 47.13 295 SER A N 1
ATOM 1974 C CA . SER A 1 250 ? 41.529 32.181 48.558 1.00 45.77 295 SER A CA 1
ATOM 1975 C C . SER A 1 250 ? 42.679 31.239 48.137 1.00 40.40 295 SER A C 1
ATOM 1976 O O . SER A 1 250 ? 43.593 31.004 48.920 1.00 38.60 295 SER A O 1
ATOM 1979 N N . CYS A 1 251 ? 42.623 30.695 46.921 1.00 37.67 296 CYS A N 1
ATOM 1980 C CA . CYS A 1 251 ? 43.741 29.945 46.344 1.00 34.22 296 CYS A CA 1
ATOM 1981 C C . CYS A 1 251 ? 44.828 30.799 45.716 1.00 31.18 296 CYS A C 1
ATOM 1982 O O . CYS A 1 251 ? 45.834 30.255 45.262 1.00 29.34 296 CYS A O 1
ATOM 1985 N N . THR A 1 252 ? 44.653 32.117 45.691 1.00 31.80 297 THR A N 1
ATOM 1986 C CA . THR A 1 252 ? 45.552 32.982 44.942 1.00 31.03 297 THR A CA 1
ATOM 1987 C C . THR A 1 252 ? 46.096 34.093 45.834 1.00 32.86 297 THR A C 1
ATOM 1988 O O . THR A 1 252 ? 45.328 34.738 46.554 1.00 36.17 297 THR A O 1
ATOM 1992 N N . SER A 1 253 ? 47.414 34.317 45.758 1.00 31.08 298 SER A N 1
ATOM 1993 C CA . SER A 1 253 ? 48.097 35.361 46.533 1.00 35.14 298 SER A CA 1
ATOM 1994 C C . SER A 1 253 ? 47.556 36.728 46.154 1.00 38.68 298 SER A C 1
ATOM 1995 O O . SER A 1 253 ? 47.262 36.969 44.986 1.00 38.21 298 SER A O 1
ATOM 1998 N N . GLU A 1 254 ? 47.433 37.601 47.156 1.00 42.26 299 GLU A N 1
ATOM 1999 C CA . GLU A 1 254 ? 46.917 38.944 46.990 1.00 47.38 299 GLU A CA 1
ATOM 2000 C C . GLU A 1 254 ? 47.940 39.809 46.268 1.00 47.18 299 GLU A C 1
ATOM 2001 O O . GLU A 1 254 ? 49.134 39.705 46.530 1.00 45.40 299 GLU A O 1
ATOM 2007 N N . ILE A 1 255 ? 47.462 40.659 45.363 1.00 49.39 300 ILE A N 1
ATOM 2008 C CA . ILE A 1 255 ? 48.311 41.628 44.668 1.00 50.10 300 ILE A CA 1
ATOM 2009 C C . ILE A 1 255 ? 48.297 42.959 45.429 1.00 55.75 300 ILE A C 1
ATOM 2010 O O . ILE A 1 255 ? 47.284 43.382 45.993 1.00 62.24 300 ILE A O 1
ATOM 2016 N N . GLN B 2 3 ? 63.238 23.921 36.171 1.00 29.03 3 GLN B N 1
ATOM 2017 C CA . GLN B 2 3 ? 61.828 24.031 36.689 1.00 26.79 3 GLN B CA 1
ATOM 2018 C C . GLN B 2 3 ? 61.100 25.289 36.183 1.00 23.21 3 GLN B C 1
ATOM 2019 O O . GLN B 2 3 ? 59.916 25.228 35.890 1.00 21.82 3 GLN B O 1
ATOM 2025 N N . LEU B 2 4 ? 61.813 26.409 36.074 1.00 22.24 4 LEU B N 1
ATOM 2026 C CA . LEU B 2 4 ? 61.234 27.679 35.604 1.00 20.81 4 LEU B CA 1
ATOM 2027 C C . LEU B 2 4 ? 62.112 28.296 34.523 1.00 21.18 4 LEU B C 1
ATOM 2028 O O . LEU B 2 4 ? 63.281 28.593 34.768 1.00 23.72 4 LEU B O 1
ATOM 2033 N N . GLN B 2 5 ? 61.557 28.490 33.332 1.00 21.19 5 GLN B N 1
ATOM 2034 C CA . GLN B 2 5 ? 62.304 29.088 32.245 1.00 22.78 5 GLN B CA 1
ATOM 2035 C C . GLN B 2 5 ? 61.496 30.189 31.571 1.00 20.89 5 GLN B C 1
ATOM 2036 O O . GLN B 2 5 ? 60.438 29.934 31.027 1.00 20.03 5 GLN B O 1
ATOM 2042 N N . GLU B 2 6 ? 62.019 31.409 31.643 1.00 19.80 6 GLU B N 1
ATOM 2043 C CA . GLU B 2 6 ? 61.390 32.595 31.090 1.00 17.66 6 GLU B CA 1
ATOM 2044 C C . GLU B 2 6 ? 62.092 33.051 29.819 1.00 16.60 6 GLU B C 1
ATOM 2045 O O . GLU B 2 6 ? 63.299 32.842 29.646 1.00 17.55 6 GLU B O 1
ATOM 2051 N N . SER B 2 7 ? 61.315 33.657 28.934 1.00 15.55 7 SER B N 1
ATOM 2052 C CA . SER B 2 7 ? 61.825 34.227 27.693 1.00 16.28 7 SER B CA 1
ATOM 2053 C C . SER B 2 7 ? 60.886 35.321 27.163 1.00 15.33 7 SER B C 1
ATOM 2054 O O . SER B 2 7 ? 59.807 35.550 27.705 1.00 14.56 7 SER B O 1
ATOM 2057 N N . GLY B 2 8 ? 61.334 35.992 26.104 1.00 16.09 8 GLY B N 1
ATOM 2058 C CA . GLY B 2 8 ? 60.520 36.952 25.347 1.00 16.54 8 GLY B CA 1
ATOM 2059 C C . GLY B 2 8 ? 60.822 38.405 25.654 1.00 15.68 8 GLY B C 1
ATOM 2060 O O . GLY B 2 8 ? 60.218 39.309 25.070 1.00 16.68 8 GLY B O 1
ATOM 2061 N N . GLY B 2 9 ? 61.788 38.648 26.531 1.00 15.67 9 GLY B N 1
ATOM 2062 C CA . GLY B 2 9 ? 62.178 40.008 26.879 1.00 16.04 9 GLY B CA 1
ATOM 2063 C C . GLY B 2 9 ? 63.014 40.681 25.807 1.00 16.73 9 GLY B C 1
ATOM 2064 O O . GLY B 2 9 ? 63.211 40.154 24.723 1.00 17.48 9 GLY B O 1
ATOM 2065 N N . GLY B 2 10 ? 63.526 41.849 26.134 1.00 17.87 10 GLY B N 1
ATOM 2066 C CA . GLY B 2 10 ? 64.234 42.672 25.172 1.00 19.46 10 GLY B CA 1
ATOM 2067 C C . GLY B 2 10 ? 64.019 44.141 25.435 1.00 21.15 10 GLY B C 1
ATOM 2068 O O . GLY B 2 10 ? 63.609 44.542 26.529 1.00 21.14 10 GLY B O 1
ATOM 2069 N N . SER B 2 11 ? 64.318 44.940 24.416 1.00 22.71 11 SER B N 1
ATOM 2070 C CA . SER B 2 11 ? 64.180 46.382 24.486 1.00 25.38 11 SER B CA 1
ATOM 2071 C C . SER B 2 11 ? 63.112 46.823 23.508 1.00 25.56 11 SER B C 1
ATOM 2072 O O . SER B 2 11 ? 63.069 46.341 22.380 1.00 24.89 11 SER B O 1
ATOM 2075 N N . VAL B 2 12 ? 62.247 47.727 23.946 1.00 31.55 12 VAL B N 1
ATOM 2076 C CA . VAL B 2 12 ? 61.212 48.285 23.085 1.00 31.52 12 VAL B CA 1
ATOM 2077 C C . VAL B 2 12 ? 61.004 49.752 23.419 1.00 32.58 12 VAL B C 1
ATOM 2078 O O . VAL B 2 12 ? 61.372 50.210 24.501 1.00 33.04 12 VAL B O 1
ATOM 2082 N N . GLN B 2 13 ? 60.417 50.486 22.482 1.00 33.41 13 GLN B N 1
ATOM 2083 C CA . GLN B 2 13 ? 60.144 51.896 22.690 1.00 34.05 13 GLN B CA 1
ATOM 2084 C C . GLN B 2 13 ? 58.858 52.019 23.493 1.00 29.57 13 GLN B C 1
ATOM 2085 O O . GLN B 2 13 ? 57.968 51.152 23.401 1.00 26.38 13 GLN B O 1
ATOM 2091 N N . ALA B 2 14 ? 58.767 53.089 24.282 1.00 28.79 14 ALA B N 1
ATOM 2092 C CA . ALA B 2 14 ? 57.537 53.421 24.986 1.00 27.45 14 ALA B CA 1
ATOM 2093 C C . ALA B 2 14 ? 56.360 53.384 24.000 1.00 27.23 14 ALA B C 1
ATOM 2094 O O . ALA B 2 14 ? 56.475 53.870 22.856 1.00 29.22 14 ALA B O 1
ATOM 2096 N N . GLY B 2 15 ? 55.254 52.776 24.423 1.00 25.47 15 GLY B N 1
ATOM 2097 C CA . GLY B 2 15 ? 54.088 52.568 23.552 1.00 26.11 15 GLY B CA 1
ATOM 2098 C C . GLY B 2 15 ? 54.033 51.208 22.877 1.00 25.40 15 GLY B C 1
ATOM 2099 O O . GLY B 2 15 ? 52.967 50.764 22.469 1.00 26.21 15 GLY B O 1
ATOM 2100 N N . GLY B 2 16 ? 55.175 50.536 22.762 1.00 24.42 16 GLY B N 1
ATOM 2101 C CA . GLY B 2 16 ? 55.239 49.238 22.121 1.00 23.98 16 GLY B CA 1
ATOM 2102 C C . GLY B 2 16 ? 54.769 48.073 22.980 1.00 22.14 16 GLY B C 1
ATOM 2103 O O . GLY B 2 16 ? 54.282 48.245 24.111 1.00 19.89 16 GLY B O 1
ATOM 2104 N N . SER B 2 17 ? 54.911 46.883 22.404 1.00 22.51 17 SER B N 1
ATOM 2105 C CA . SER B 2 17 ? 54.429 45.631 22.995 1.00 21.44 17 SER B CA 1
ATOM 2106 C C . SER B 2 17 ? 55.519 44.569 23.061 1.00 19.94 17 SER B C 1
ATOM 2107 O O . SER B 2 17 ? 56.380 44.514 22.198 1.00 20.58 17 SER B O 1
ATOM 2110 N N . LEU B 2 18 ? 55.456 43.731 24.091 1.00 19.02 18 LEU B N 1
ATOM 2111 C CA . LEU B 2 18 ? 56.255 42.492 24.197 1.00 18.37 18 LEU B CA 1
ATOM 2112 C C . LEU B 2 18 ? 55.379 41.403 24.761 1.00 15.99 18 LEU B C 1
ATOM 2113 O O . LEU B 2 18 ? 54.450 41.686 25.498 1.00 15.66 18 LEU B O 1
ATOM 2118 N N . THR B 2 19 ? 55.699 40.152 24.466 1.00 15.18 19 THR B N 1
ATOM 2119 C CA . THR B 2 19 ? 55.007 39.031 25.099 1.00 14.13 19 THR B CA 1
ATOM 2120 C C . THR B 2 19 ? 56.037 38.118 25.753 1.00 13.28 19 THR B C 1
ATOM 2121 O O . THR B 2 19 ? 56.949 37.643 25.078 1.00 14.49 19 THR B O 1
ATOM 2125 N N . LEU B 2 20 ? 55.888 37.889 27.058 1.00 12.54 20 LEU B N 1
ATOM 2126 C CA . LEU B 2 20 ? 56.776 37.007 27.817 1.00 12.45 20 LEU B CA 1
ATOM 2127 C C . LEU B 2 20 ? 56.156 35.638 27.971 1.00 12.68 20 LEU B C 1
ATOM 2128 O O . LEU B 2 20 ? 54.936 35.537 28.064 1.00 13.13 20 LEU B O 1
ATOM 2133 N N . SER B 2 21 ? 57.003 34.610 28.027 1.00 13.04 21 SER B N 1
ATOM 2134 C CA . SER B 2 21 ? 56.587 33.218 28.186 1.00 13.95 21 SER B CA 1
ATOM 2135 C C . SER B 2 21 ? 57.383 32.599 29.307 1.00 14.28 21 SER B C 1
ATOM 2136 O O . SER B 2 21 ? 58.549 32.950 29.525 1.00 13.67 21 SER B O 1
ATOM 2139 N N . CYS B 2 22 ? 56.754 31.664 29.998 1.00 15.19 22 CYS B N 1
ATOM 2140 C CA . CYS B 2 22 ? 57.380 30.914 31.047 1.00 18.09 22 CYS B CA 1
ATOM 2141 C C . CYS B 2 22 ? 56.841 29.495 30.970 1.00 18.08 22 CYS B C 1
ATOM 2142 O O . CYS B 2 22 ? 55.612 29.293 30.890 1.00 18.78 22 CYS B O 1
ATOM 2145 N N . THR B 2 23 ? 57.752 28.529 30.949 1.00 20.30 23 THR B N 1
ATOM 2146 C CA . THR B 2 23 ? 57.401 27.129 31.118 1.00 20.76 23 THR B CA 1
ATOM 2147 C C . THR B 2 23 ? 57.808 26.734 32.520 1.00 19.22 23 THR B C 1
ATOM 2148 O O . THR B 2 23 ? 58.978 26.901 32.904 1.00 18.74 23 THR B O 1
ATOM 2152 N N . ALA B 2 24 ? 56.834 26.231 33.272 1.00 18.42 24 ALA B N 1
ATOM 2153 C CA . ALA B 2 24 ? 57.040 25.714 34.623 1.00 19.01 24 ALA B CA 1
ATOM 2154 C C . ALA B 2 24 ? 56.822 24.195 34.642 1.00 20.30 24 ALA B C 1
ATOM 2155 O O . ALA B 2 24 ? 55.726 23.717 34.280 1.00 22.73 24 ALA B O 1
ATOM 2157 N N . SER B 2 25 ? 57.841 23.444 35.056 1.00 20.00 25 SER B N 1
ATOM 2158 C CA . SER B 2 25 ? 57.767 21.991 35.068 1.00 20.62 25 SER B CA 1
ATOM 2159 C C . SER B 2 25 ? 57.661 21.511 36.497 1.00 19.39 25 SER B C 1
ATOM 2160 O O . SER B 2 25 ? 58.535 21.792 37.322 1.00 19.02 25 SER B O 1
ATOM 2163 N N . GLY B 2 26 ? 56.580 20.801 36.778 1.00 18.26 26 GLY B N 1
ATOM 2164 C CA . GLY B 2 26 ? 56.344 20.230 38.100 1.00 17.98 26 GLY B CA 1
ATOM 2165 C C . GLY B 2 26 ? 54.874 20.185 38.466 1.00 17.15 26 GLY B C 1
ATOM 2166 O O . GLY B 2 26 ? 54.077 21.068 38.090 1.00 15.82 26 GLY B O 1
ATOM 2167 N N . LEU B 2 27 ? 54.533 19.158 39.243 1.00 17.66 27 LEU B N 1
ATOM 2168 C CA . LEU B 2 27 ? 53.180 18.929 39.703 1.00 17.58 27 LEU B CA 1
ATOM 2169 C C . LEU B 2 27 ? 52.627 20.097 40.480 1.00 17.17 27 LEU B C 1
ATOM 2170 O O . LEU B 2 27 ? 51.465 20.451 40.286 1.00 17.66 27 LEU B O 1
ATOM 2175 N N . LEU B 2 28 ? 53.426 20.688 41.370 1.00 17.37 28 LEU B N 1
ATOM 2176 C CA . LEU B 2 28 ? 52.923 21.814 42.164 1.00 17.96 28 LEU B CA 1
ATOM 2177 C C . LEU B 2 28 ? 52.557 23.030 41.315 1.00 17.53 28 LEU B C 1
ATOM 2178 O O . LEU B 2 28 ? 51.608 23.746 41.644 1.00 18.48 28 LEU B O 1
ATOM 2183 N N . PHE B 2 29 ? 53.271 23.259 40.226 1.00 16.96 29 PHE B N 1
ATOM 2184 C CA . PHE B 2 29 ? 52.876 24.312 39.299 1.00 17.31 29 PHE B CA 1
ATOM 2185 C C . PHE B 2 29 ? 51.516 23.994 38.661 1.00 18.53 29 PHE B C 1
ATOM 2186 O O . PHE B 2 29 ? 50.685 24.891 38.515 1.00 20.13 29 PHE B O 1
ATOM 2194 N N . ARG B 2 30 ? 51.298 22.736 38.277 1.00 19.78 30 ARG B N 1
ATOM 2195 C CA . ARG B 2 30 ? 50.009 22.334 37.684 1.00 22.05 30 ARG B CA 1
ATOM 2196 C C . ARG B 2 30 ? 48.822 22.526 38.617 1.00 21.74 30 ARG B C 1
ATOM 2197 O O . ARG B 2 30 ? 47.701 22.764 38.149 1.00 22.60 30 ARG B O 1
ATOM 2205 N N . LEU B 2 31 ? 49.061 22.432 39.923 1.00 20.31 31 LEU B N 1
ATOM 2206 C CA . LEU B 2 31 ? 47.984 22.542 40.922 1.00 21.28 31 LEU B CA 1
ATOM 2207 C C . LEU B 2 31 ? 47.768 23.936 41.527 1.00 20.73 31 LEU B C 1
ATOM 2208 O O . LEU B 2 31 ? 46.774 24.167 42.234 1.00 22.74 31 LEU B O 1
ATOM 2213 N N . ALA B 2 32 ? 48.701 24.846 41.287 1.00 18.90 32 ALA B N 1
ATOM 2214 C CA . ALA B 2 32 ? 48.718 26.134 41.955 1.00 18.89 32 ALA B CA 1
ATOM 2215 C C . ALA B 2 32 ? 48.342 27.259 41.016 1.00 18.23 32 ALA B C 1
ATOM 2216 O O . ALA B 2 32 ? 48.606 27.213 39.795 1.00 16.17 32 ALA B O 1
ATOM 2218 N N . SER B 2 33 ? 47.751 28.297 41.597 1.00 18.92 33 SER B N 1
ATOM 2219 C CA . SER B 2 33 ? 47.708 29.588 40.935 1.00 19.20 33 SER B CA 1
ATOM 2220 C C . SER B 2 33 ? 49.142 30.059 40.638 1.00 17.68 33 SER B C 1
ATOM 2221 O O . SER B 2 33 ? 50.065 29.844 41.441 1.00 16.74 33 SER B O 1
ATOM 2224 N N . MET B 2 34 ? 49.322 30.669 39.474 1.00 17.37 34 MET B N 1
ATOM 2225 C CA . MET B 2 34 ? 50.612 31.139 39.025 1.00 17.11 34 MET B CA 1
ATOM 2226 C C . MET B 2 34 ? 50.552 32.645 38.875 1.00 16.92 34 MET B C 1
ATOM 2227 O O . MET B 2 34 ? 49.473 33.240 38.816 1.00 17.78 34 MET B O 1
ATOM 2232 N N . GLY B 2 35 ? 51.723 33.253 38.792 1.00 15.90 35 GLY B N 1
ATOM 2233 C CA . GLY B 2 35 ? 51.802 34.699 38.629 1.00 16.04 35 GLY B CA 1
ATOM 2234 C C . GLY B 2 35 ? 53.056 35.177 37.958 1.00 15.14 35 GLY B C 1
ATOM 2235 O O . GLY B 2 35 ? 54.072 34.443 37.884 1.00 14.39 35 GLY B O 1
ATOM 2236 N N . TRP B 2 36 ? 52.976 36.396 37.436 1.00 15.57 36 TRP B N 1
ATOM 2237 C CA . TRP B 2 36 ? 54.151 37.108 36.921 1.00 15.09 36 TRP B CA 1
ATOM 2238 C C . TRP B 2 36 ? 54.543 38.166 37.922 1.00 16.52 36 TRP B C 1
ATOM 2239 O O . TRP B 2 36 ? 53.683 38.902 38.442 1.00 18.21 36 TRP B O 1
ATOM 2250 N N . TYR B 2 37 ? 55.844 38.214 38.196 1.00 17.01 37 TYR B N 1
ATOM 2251 C CA . TYR B 2 37 ? 56.447 39.128 39.146 1.00 18.77 37 TYR B CA 1
ATOM 2252 C C . TYR B 2 37 ? 57.454 39.959 38.376 1.00 19.47 37 TYR B C 1
ATOM 2253 O O . TYR B 2 37 ? 57.878 39.562 37.292 1.00 18.63 37 TYR B O 1
ATOM 2262 N N . ARG B 2 38 ? 57.852 41.092 38.936 1.00 21.30 38 ARG B N 1
ATOM 2263 C CA . ARG B 2 38 ? 58.930 41.859 38.364 1.00 22.41 38 ARG B CA 1
ATOM 2264 C C . ARG B 2 38 ? 59.733 42.602 39.415 1.00 25.33 38 ARG B C 1
ATOM 2265 O O . ARG B 2 38 ? 59.217 42.951 40.480 1.00 26.93 38 ARG B O 1
ATOM 2273 N N . GLN B 2 39 ? 60.995 42.852 39.090 1.00 26.74 39 GLN B N 1
ATOM 2274 C CA . GLN B 2 39 ? 61.881 43.568 39.965 1.00 30.45 39 GLN B CA 1
ATOM 2275 C C . GLN B 2 39 ? 62.647 44.639 39.206 1.00 31.57 39 GLN B C 1
ATOM 2276 O O . GLN B 2 39 ? 63.437 44.316 38.326 1.00 29.70 39 GLN B O 1
ATOM 2282 N N . ALA B 2 40 ? 62.408 45.903 39.562 1.00 34.20 40 ALA B N 1
ATOM 2283 C CA . ALA B 2 40 ? 63.201 47.019 39.034 1.00 37.28 40 ALA B CA 1
ATOM 2284 C C . ALA B 2 40 ? 64.522 47.078 39.805 1.00 41.37 40 ALA B C 1
ATOM 2285 O O . ALA B 2 40 ? 64.558 46.701 40.975 1.00 42.32 40 ALA B O 1
ATOM 2287 N N . PRO B 2 41 ? 65.603 47.551 39.152 1.00 44.23 41 PRO B N 1
ATOM 2288 C CA . PRO B 2 41 ? 66.996 47.381 39.609 1.00 48.35 41 PRO B CA 1
ATOM 2289 C C . PRO B 2 41 ? 67.278 47.544 41.108 1.00 53.34 41 PRO B C 1
ATOM 2290 O O . PRO B 2 41 ? 68.067 46.768 41.667 1.00 57.34 41 PRO B O 1
ATOM 2294 N N . GLY B 2 42 ? 66.660 48.535 41.748 1.00 54.79 42 GLY B N 1
ATOM 2295 C CA . GLY B 2 42 ? 66.907 48.798 43.174 1.00 59.69 42 GLY B CA 1
ATOM 2296 C C . GLY B 2 42 ? 65.665 48.712 44.033 1.00 59.86 42 GLY B C 1
ATOM 2297 O O . GLY B 2 42 ? 65.521 49.477 44.988 1.00 63.84 42 GLY B O 1
ATOM 2298 N N . LYS B 2 43 ? 64.776 47.778 43.703 1.00 56.15 43 LYS B N 1
ATOM 2299 C CA . LYS B 2 43 ? 63.431 47.747 44.275 1.00 55.35 43 LYS B CA 1
ATOM 2300 C C . LYS B 2 43 ? 63.024 46.337 44.679 1.00 52.47 43 LYS B C 1
ATOM 2301 O O . LYS B 2 43 ? 63.690 45.360 44.330 1.00 50.24 43 LYS B O 1
ATOM 2307 N N . GLU B 2 44 ? 61.928 46.246 45.432 1.00 53.01 44 GLU B N 1
ATOM 2308 C CA . GLU B 2 44 ? 61.373 44.959 45.847 1.00 51.45 44 GLU B CA 1
ATOM 2309 C C . GLU B 2 44 ? 60.728 44.264 44.657 1.00 46.66 44 GLU B C 1
ATOM 2310 O O . GLU B 2 44 ? 60.134 44.911 43.804 1.00 44.69 44 GLU B O 1
ATOM 2316 N N . ARG B 2 45 ? 60.840 42.941 44.626 1.00 42.42 45 ARG B N 1
ATOM 2317 C CA . ARG B 2 45 ? 60.115 42.121 43.672 1.00 39.10 45 ARG B CA 1
ATOM 2318 C C . ARG B 2 45 ? 58.625 42.275 43.960 1.00 38.57 45 ARG B C 1
ATOM 2319 O O . ARG B 2 45 ? 58.208 42.157 45.109 1.00 42.12 45 ARG B O 1
ATOM 2327 N N . GLU B 2 46 ? 57.832 42.577 42.935 1.00 34.98 46 GLU B N 1
ATOM 2328 C CA . GLU B 2 46 ? 56.386 42.744 43.100 1.00 33.42 46 GLU B CA 1
ATOM 2329 C C . GLU B 2 46 ? 55.631 41.746 42.229 1.00 29.31 46 GLU B C 1
ATOM 2330 O O . GLU B 2 46 ? 56.034 41.480 41.099 1.00 26.23 46 GLU B O 1
ATOM 2336 N N . LEU B 2 47 ? 54.544 41.207 42.773 1.00 28.13 47 LEU B N 1
ATOM 2337 C CA . LEU B 2 47 ? 53.560 40.432 42.023 1.00 25.99 47 LEU B CA 1
ATOM 2338 C C . LEU B 2 47 ? 52.688 41.387 41.226 1.00 25.52 47 LEU B C 1
ATOM 2339 O O . LEU B 2 47 ? 52.112 42.305 41.808 1.00 27.75 47 LEU B O 1
ATOM 2344 N N . ILE B 2 48 ? 52.578 41.178 39.916 1.00 23.17 48 ILE B N 1
ATOM 2345 C CA . ILE B 2 48 ? 51.772 42.066 39.042 1.00 23.30 48 ILE B CA 1
ATOM 2346 C C . ILE B 2 48 ? 50.543 41.422 38.387 1.00 22.12 48 ILE B C 1
ATOM 2347 O O . I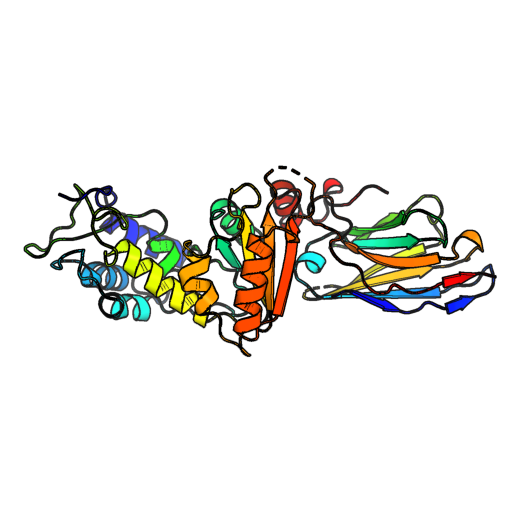LE B 2 48 ? 49.621 42.127 37.954 1.00 22.47 48 ILE B O 1
ATOM 2352 N N . ALA B 2 49 ? 50.522 40.097 38.295 1.00 20.48 49 ALA B N 1
ATOM 2353 C CA . ALA B 2 49 ? 49.413 39.422 37.648 1.00 20.14 49 ALA B CA 1
ATOM 2354 C C . ALA B 2 49 ? 49.348 37.998 38.127 1.00 19.41 49 ALA B C 1
ATOM 2355 O O . ALA B 2 49 ? 50.398 37.358 38.272 1.00 17.97 49 ALA B O 1
ATOM 2357 N N . THR B 2 50 ? 48.135 37.511 38.385 1.00 20.28 50 THR B N 1
ATOM 2358 C CA . THR B 2 50 ? 47.922 36.123 38.818 1.00 19.85 50 THR B CA 1
ATOM 2359 C C . THR B 2 50 ? 46.894 35.428 37.928 1.00 19.74 50 THR B C 1
ATOM 2360 O O . THR B 2 50 ? 46.041 36.075 37.275 1.00 20.16 50 THR B O 1
ATOM 2364 N N . ILE B 2 51 ? 46.973 34.102 37.922 1.00 18.98 51 ILE B N 1
ATOM 2365 C CA . ILE B 2 51 ? 46.067 33.280 37.144 1.00 19.09 51 ILE B CA 1
ATOM 2366 C C . ILE B 2 51 ? 45.847 31.951 37.860 1.00 19.85 51 ILE B C 1
ATOM 2367 O O . ILE B 2 51 ? 46.809 31.291 38.260 1.00 19.15 51 ILE B O 1
ATOM 2372 N N . THR B 2 52 ? 44.575 31.591 38.051 1.00 21.52 52 THR B N 1
ATOM 2373 C CA . THR B 2 52 ? 44.218 30.311 38.648 1.00 22.74 52 THR B CA 1
ATOM 2374 C C . THR B 2 52 ? 44.499 29.179 37.669 1.00 22.67 52 THR B C 1
ATOM 2375 O O . THR B 2 52 ? 44.680 29.407 36.467 1.00 22.12 52 THR B O 1
ATOM 2379 N N . VAL B 2 53 ? 44.459 27.951 38.170 1.00 24.25 53 VAL B N 1
ATOM 2380 C CA . VAL B 2 53 ? 44.605 26.774 37.302 1.00 25.93 53 VAL B CA 1
ATOM 2381 C C . VAL B 2 53 ? 43.672 26.867 36.077 1.00 27.35 53 VAL B C 1
ATOM 2382 O O . VAL B 2 53 ? 44.110 26.622 34.953 1.00 27.02 53 VAL B O 1
ATOM 2386 N N . GLY B 2 54 ? 42.420 27.264 36.304 1.00 29.09 54 GLY B N 1
ATOM 2387 C CA . GLY B 2 54 ? 41.404 27.365 35.248 1.00 31.00 54 GLY B CA 1
ATOM 2388 C C . GLY B 2 54 ? 41.333 28.655 34.445 1.00 30.58 54 GLY B C 1
ATOM 2389 O O . GLY B 2 54 ? 40.461 28.791 33.576 1.00 33.17 54 GLY B O 1
ATOM 2390 N N . GLY B 2 55 ? 42.214 29.609 34.729 1.00 28.31 55 GLY B N 1
ATOM 2391 C CA . GLY B 2 55 ? 42.383 30.797 33.901 1.00 28.80 55 GLY B CA 1
ATOM 2392 C C . GLY B 2 55 ? 41.708 32.077 34.372 1.00 29.85 55 GLY B C 1
ATOM 2393 O O . GLY B 2 55 ? 41.581 33.010 33.584 1.00 30.52 55 GLY B O 1
ATOM 2394 N N . LYS B 2 56 ? 41.290 32.140 35.635 1.00 30.95 56 LYS B N 1
ATOM 2395 C CA . LYS B 2 56 ? 40.768 33.382 36.213 1.00 32.12 56 LYS B CA 1
ATOM 2396 C C . LYS B 2 56 ? 41.923 34.288 36.614 1.00 28.75 56 LYS B C 1
ATOM 2397 O O . LYS B 2 56 ? 42.841 33.870 37.332 1.00 26.89 56 LYS B O 1
ATOM 2403 N N . THR B 2 57 ? 41.863 35.534 36.162 1.00 28.07 57 THR B N 1
ATOM 2404 C CA . THR B 2 57 ? 43.005 36.436 36.252 1.00 25.88 57 THR B CA 1
ATOM 2405 C C . THR B 2 57 ? 42.767 37.598 37.206 1.00 27.35 57 THR B C 1
ATOM 2406 O O . THR B 2 57 ? 41.618 37.979 37.490 1.00 29.09 57 THR B O 1
ATOM 2410 N N . ASN B 2 58 ? 43.862 38.148 37.710 1.00 26.23 58 ASN B N 1
ATOM 2411 C CA . ASN B 2 58 ? 43.837 39.387 38.479 1.00 28.57 58 ASN B CA 1
ATOM 2412 C C . ASN B 2 58 ? 45.105 40.166 38.167 1.00 26.83 58 ASN B C 1
ATOM 2413 O O . ASN B 2 58 ? 46.153 39.568 37.898 1.00 24.63 58 ASN B O 1
ATOM 2418 N N . TYR B 2 59 ? 45.014 41.491 38.224 1.00 27.84 59 TYR B N 1
ATOM 2419 C CA . TYR B 2 59 ? 46.113 42.369 37.832 1.00 27.06 59 TYR B CA 1
ATOM 2420 C C . TYR B 2 59 ? 46.317 43.475 38.833 1.00 29.08 59 TYR B C 1
ATOM 2421 O O . TYR B 2 59 ? 45.357 44.000 39.411 1.00 30.12 59 TYR B O 1
ATOM 2430 N N . LYS B 2 60 ? 47.573 43.865 39.000 1.00 28.71 60 LYS B N 1
ATOM 2431 C CA . LYS B 2 60 ? 47.894 45.075 39.749 1.00 32.23 60 LYS B CA 1
ATOM 2432 C C . LYS B 2 60 ? 47.310 46.290 39.020 1.00 33.99 60 LYS B C 1
ATOM 2433 O O . LYS B 2 60 ? 47.236 46.292 37.783 1.00 31.12 60 LYS B O 1
ATOM 2439 N N . ASP B 2 61 ? 46.874 47.298 39.783 1.00 38.05 61 ASP B N 1
ATOM 2440 C CA . ASP B 2 61 ? 46.296 48.531 39.205 1.00 41.06 61 ASP B CA 1
ATOM 2441 C C . ASP B 2 61 ? 47.223 49.205 38.175 1.00 39.89 61 ASP B C 1
ATOM 2442 O O . ASP B 2 61 ? 46.762 49.669 37.133 1.00 40.83 61 ASP B O 1
ATOM 2447 N N . SER B 2 62 ? 48.528 49.201 38.447 1.00 39.26 62 SER B N 1
ATOM 2448 C CA . SER B 2 62 ? 49.528 49.825 37.569 1.00 38.42 62 SER B CA 1
ATOM 2449 C C . SER B 2 62 ? 49.670 49.166 36.188 1.00 35.20 62 SER B C 1
ATOM 2450 O O . SER B 2 62 ? 50.183 49.793 35.268 1.00 36.76 62 SER B O 1
ATOM 2453 N N . VAL B 2 63 ? 49.242 47.915 36.043 1.00 32.47 63 VAL B N 1
ATOM 2454 C CA . VAL B 2 63 ? 49.253 47.250 34.729 1.00 29.94 63 VAL B CA 1
ATOM 2455 C C . VAL B 2 63 ? 47.877 46.847 34.205 1.00 29.88 63 VAL B C 1
ATOM 2456 O O . VAL B 2 63 ? 47.792 46.331 33.082 1.00 27.20 63 VAL B O 1
ATOM 2460 N N . GLN B 2 64 ? 46.822 47.069 35.005 1.00 33.25 64 GLN B N 1
ATOM 2461 C CA . GLN B 2 64 ? 45.438 46.716 34.634 1.00 35.96 64 GLN B CA 1
ATOM 2462 C C . GLN B 2 64 ? 45.103 47.349 33.281 1.00 34.82 64 GLN B C 1
ATOM 2463 O O . GLN B 2 64 ? 45.448 48.497 33.046 1.00 35.65 64 GLN B O 1
ATOM 2469 N N . GLY B 2 65 ? 44.489 46.576 32.388 1.00 33.41 65 GLY B N 1
ATOM 2470 C CA . GLY B 2 65 ? 44.117 47.054 31.057 1.00 34.92 65 GLY B CA 1
ATOM 2471 C C . GLY B 2 65 ? 45.206 47.048 29.983 1.00 33.43 65 GLY B C 1
ATOM 2472 O O . GLY B 2 65 ? 44.887 47.147 28.804 1.00 35.35 65 GLY B O 1
ATOM 2473 N N . ARG B 2 66 ? 46.477 46.948 30.380 1.00 30.65 66 ARG B N 1
ATOM 2474 C CA . ARG B 2 66 ? 47.600 46.904 29.449 1.00 28.47 66 ARG B CA 1
ATOM 2475 C C . ARG B 2 66 ? 48.193 45.493 29.278 1.00 25.61 66 ARG B C 1
ATOM 2476 O O . ARG B 2 66 ? 48.663 45.156 28.188 1.00 24.60 66 ARG B O 1
ATOM 2484 N N . PHE B 2 67 ? 48.195 44.696 30.350 1.00 24.19 67 PHE B N 1
ATOM 2485 C CA . PHE B 2 67 ? 48.815 43.371 30.358 1.00 22.14 67 PHE B CA 1
ATOM 2486 C C . PHE B 2 67 ? 47.730 42.296 30.367 1.00 22.17 67 PHE B C 1
ATOM 2487 O O . PHE B 2 67 ? 46.671 42.492 30.968 1.00 23.41 67 PHE B O 1
ATOM 2495 N N . ILE B 2 68 ? 47.982 41.179 29.684 1.00 21.05 68 ILE B N 1
ATOM 2496 C CA . ILE B 2 68 ? 47.092 40.013 29.717 1.00 21.22 68 ILE B CA 1
ATOM 2497 C C . ILE B 2 68 ? 47.906 38.786 30.073 1.00 19.57 68 ILE B C 1
ATOM 2498 O O . ILE B 2 68 ? 48.881 38.484 29.390 1.00 18.96 68 ILE B O 1
ATOM 2503 N N . ILE B 2 69 ? 47.478 38.075 31.118 1.00 19.13 69 ILE B N 1
ATOM 2504 C CA . ILE B 2 69 ? 48.108 36.826 31.547 1.00 18.53 69 ILE B CA 1
ATOM 2505 C C . ILE B 2 69 ? 47.248 35.656 31.049 1.00 19.65 69 ILE B C 1
ATOM 2506 O O . ILE B 2 69 ? 46.023 35.679 31.172 1.00 21.37 69 ILE B O 1
ATOM 2511 N N . THR B 2 70 ? 47.883 34.662 30.442 1.00 19.61 70 THR B N 1
ATOM 2512 C CA . THR B 2 70 ? 47.199 33.446 30.036 1.00 20.41 70 THR B CA 1
ATOM 2513 C C . THR B 2 70 ? 47.979 32.245 30.511 1.00 20.10 70 THR B C 1
ATOM 2514 O O . THR B 2 70 ? 49.141 32.353 30.946 1.00 19.29 70 THR B O 1
ATOM 2518 N N . ARG B 2 71 ? 47.342 31.088 30.393 1.00 21.20 71 ARG B N 1
ATOM 2519 C CA . ARG B 2 71 ? 47.913 29.864 30.889 1.00 21.90 71 ARG B CA 1
ATOM 2520 C C . ARG B 2 71 ? 47.470 28.677 30.037 1.00 23.83 71 ARG B C 1
ATOM 2521 O O . ARG B 2 71 ? 46.320 28.616 29.630 1.00 24.16 71 ARG B O 1
ATOM 2529 N N . ASP B 2 72 ? 48.386 27.749 29.775 1.00 25.37 72 ASP B N 1
ATOM 2530 C CA . ASP B 2 72 ? 48.056 26.463 29.148 1.00 29.28 72 ASP B CA 1
ATOM 2531 C C . ASP B 2 72 ? 48.720 25.348 29.940 1.00 29.49 72 ASP B C 1
ATOM 2532 O O . ASP B 2 72 ? 49.926 25.419 30.219 1.00 26.64 72 ASP B O 1
ATOM 2537 N N . ASN B 2 73 ? 47.938 24.316 30.272 1.00 31.94 73 ASN B N 1
ATOM 2538 C CA . ASN B 2 73 ? 48.362 23.258 31.189 1.00 33.59 73 ASN B CA 1
ATOM 2539 C C . ASN B 2 73 ? 48.600 21.923 30.500 1.00 37.50 73 ASN B C 1
ATOM 2540 O O . ASN B 2 73 ? 47.899 21.579 29.555 1.00 42.02 73 ASN B O 1
ATOM 2545 N N . THR B 2 78 ? 53.453 17.091 33.271 1.00 47.84 78 THR B N 1
ATOM 2546 C CA . THR B 2 78 ? 53.088 18.141 34.207 1.00 45.27 78 THR B CA 1
ATOM 2547 C C . THR B 2 78 ? 53.897 19.383 33.899 1.00 42.63 78 THR B C 1
ATOM 2548 O O . THR B 2 78 ? 55.021 19.554 34.377 1.00 39.84 78 THR B O 1
ATOM 2552 N N . LYS B 2 79 ? 53.312 20.217 33.057 1.00 41.61 79 LYS B N 1
ATOM 2553 C CA . LYS B 2 79 ? 53.860 21.512 32.728 1.00 40.23 79 LYS B CA 1
ATOM 2554 C C . LYS B 2 79 ? 52.711 22.469 32.608 1.00 37.92 79 LYS B C 1
ATOM 2555 O O . LYS B 2 79 ? 51.634 22.080 32.149 1.00 37.49 79 LYS B O 1
ATOM 2561 N N . SER B 2 80 ? 52.941 23.702 33.051 1.00 33.82 80 SER B N 1
ATOM 2562 C CA . SER B 2 80 ? 52.076 24.806 32.763 1.00 31.33 80 SER B CA 1
ATOM 2563 C C . SER B 2 80 ? 52.947 25.820 32.032 1.00 28.93 80 SER B C 1
ATOM 2564 O O . SER B 2 80 ? 54.113 26.012 32.384 1.00 26.71 80 SER B O 1
ATOM 2567 N N . THR B 2 81 ? 52.398 26.422 30.987 1.00 26.70 81 THR B N 1
ATOM 2568 C CA . THR B 2 81 ? 53.026 27.572 30.356 1.00 24.87 81 THR B CA 1
ATOM 2569 C C . THR B 2 81 ? 52.185 28.772 30.729 1.00 22.64 81 THR B C 1
ATOM 2570 O O . THR B 2 81 ? 50.953 28.691 30.719 1.00 24.02 81 THR B O 1
ATOM 2574 N N . VAL B 2 82 ? 52.850 29.863 31.091 1.00 19.55 82 VAL B N 1
ATOM 2575 C CA . VAL B 2 82 ? 52.203 31.081 31.509 1.00 18.96 82 VAL B CA 1
ATOM 2576 C C . VAL B 2 82 ? 52.797 32.184 30.638 1.00 17.26 82 VAL B C 1
ATOM 2577 O O . VAL B 2 82 ? 54.009 32.252 30.474 1.00 17.18 82 VAL B O 1
ATOM 2581 N N . THR B 2 83 ? 51.930 33.002 30.058 1.00 16.30 83 THR B N 1
ATOM 2582 C CA . THR B 2 83 ? 52.313 34.016 29.094 1.00 16.77 83 THR B CA 1
ATOM 2583 C C . THR B 2 83 ? 51.823 35.364 29.598 1.00 16.10 83 THR B C 1
ATOM 2584 O O . THR B 2 83 ? 50.736 35.456 30.192 1.00 16.41 83 THR B O 1
ATOM 2588 N N . LEU B 2 84 ? 52.611 36.402 29.342 1.00 15.61 84 LEU B N 1
ATOM 2589 C CA . LEU B 2 84 ? 52.248 37.767 29.707 1.00 15.86 84 LEU B CA 1
ATOM 2590 C C . LEU B 2 84 ? 52.338 38.642 28.477 1.00 16.55 84 LEU B C 1
ATOM 2591 O O . LEU B 2 84 ? 53.442 38.972 28.029 1.00 15.93 84 LEU B O 1
ATOM 2596 N N . GLN B 2 85 ? 51.181 38.993 27.908 1.00 17.80 85 GLN B N 1
ATOM 2597 C CA . GLN B 2 85 ? 51.132 39.955 26.802 1.00 19.52 85 GLN B CA 1
ATOM 2598 C C . GLN B 2 85 ? 51.186 41.359 27.418 1.00 20.25 85 GLN B C 1
ATOM 2599 O O . GLN B 2 85 ? 50.384 41.680 28.296 1.00 20.44 85 GLN B O 1
ATOM 2605 N N . MET B 2 86 ? 52.129 42.176 26.967 1.00 20.32 86 MET B N 1
ATOM 2606 C CA . MET B 2 86 ? 52.330 43.509 27.514 1.00 21.31 86 MET B CA 1
ATOM 2607 C C . MET B 2 86 ? 52.155 44.531 26.403 1.00 22.50 86 MET B C 1
ATOM 2608 O O . MET B 2 86 ? 52.916 44.544 25.437 1.00 23.04 86 MET B O 1
ATOM 2613 N N . ASN B 2 87 ? 51.139 45.373 26.533 1.00 23.00 87 ASN B N 1
ATOM 2614 C CA . ASN B 2 87 ? 50.859 46.410 25.535 1.00 24.33 87 ASN B CA 1
ATOM 2615 C C . ASN B 2 87 ? 51.061 47.801 26.108 1.00 25.09 87 ASN B C 1
ATOM 2616 O O . ASN B 2 87 ? 51.029 47.972 27.324 1.00 24.13 87 ASN B O 1
ATOM 2621 N N . ARG B 2 88 ? 51.267 48.777 25.219 1.00 27.64 88 ARG B N 1
ATOM 2622 C CA . ARG B 2 88 ? 51.442 50.190 25.578 1.00 29.73 88 ARG B CA 1
ATOM 2623 C C . ARG B 2 88 ? 52.431 50.334 26.741 1.00 27.03 88 ARG B C 1
ATOM 2624 O O . ARG B 2 88 ? 52.124 50.869 27.812 1.00 26.22 88 ARG B O 1
ATOM 2632 N N . LEU B 2 89 ? 53.619 49.793 26.515 1.00 25.30 89 LEU B N 1
ATOM 2633 C CA . LEU B 2 89 ? 54.653 49.737 27.549 1.00 25.41 89 LEU B CA 1
ATOM 2634 C C . LEU B 2 89 ? 55.150 51.129 27.920 1.00 26.97 89 LEU B C 1
ATOM 2635 O O . LEU B 2 89 ? 55.213 52.016 27.066 1.00 28.67 89 LEU B O 1
ATOM 2640 N N . LYS B 2 90 ? 55.474 51.309 29.199 1.00 28.19 90 LYS B N 1
ATOM 2641 C CA . LYS B 2 90 ? 55.947 52.587 29.743 1.00 31.19 90 LYS B CA 1
ATOM 2642 C C . LYS B 2 90 ? 57.341 52.382 30.325 1.00 30.51 90 LYS B C 1
ATOM 2643 O O . LYS B 2 90 ? 57.663 51.267 30.751 1.00 27.54 90 LYS B O 1
ATOM 2649 N N . PRO B 2 91 ? 58.160 53.454 30.391 1.00 31.92 91 PRO B N 1
ATOM 2650 C CA . PRO B 2 91 ? 59.482 53.325 31.035 1.00 32.32 91 PRO B CA 1
ATOM 2651 C C . PRO B 2 91 ? 59.424 52.709 32.437 1.00 32.63 91 PRO B C 1
ATOM 2652 O O . PRO B 2 91 ? 60.333 51.975 32.810 1.00 32.34 91 PRO B O 1
ATOM 2656 N N . GLU B 2 92 ? 58.341 52.974 33.173 1.00 34.37 92 GLU B N 1
ATOM 2657 C CA . GLU B 2 92 ? 58.126 52.389 34.501 1.00 36.40 92 GLU B CA 1
ATOM 2658 C C . GLU B 2 92 ? 58.023 50.860 34.535 1.00 31.77 92 GLU B C 1
ATOM 2659 O O . GLU B 2 92 ? 58.184 50.263 35.598 1.00 29.75 92 GLU B O 1
ATOM 2665 N N . ASP B 2 93 ? 57.744 50.236 33.386 1.00 28.24 93 ASP B N 1
ATOM 2666 C CA . ASP B 2 93 ? 57.670 48.780 33.269 1.00 25.55 93 ASP B CA 1
ATOM 2667 C C . ASP B 2 93 ? 59.052 48.111 33.135 1.00 24.41 93 ASP B C 1
ATOM 2668 O O . ASP B 2 93 ? 59.145 46.871 33.094 1.00 23.90 93 ASP B O 1
ATOM 2673 N N . THR B 2 94 ? 60.115 48.912 33.037 1.00 24.07 94 THR B N 1
ATOM 2674 C CA . THR B 2 94 ? 61.474 48.386 32.911 1.00 22.71 94 THR B CA 1
ATOM 2675 C C . THR B 2 94 ? 61.836 47.577 34.148 1.00 22.51 94 THR B C 1
ATOM 2676 O O . THR B 2 94 ? 61.795 48.091 35.249 1.00 23.23 94 THR B O 1
ATOM 2680 N N . ALA B 2 95 ? 62.170 46.303 33.960 1.00 20.86 95 ALA B N 1
ATOM 2681 C CA . ALA B 2 95 ? 62.434 45.411 35.094 1.00 21.11 95 ALA B CA 1
ATOM 2682 C C . ALA B 2 95 ? 62.850 44.044 34.605 1.00 19.61 95 ALA B C 1
ATOM 2683 O O . ALA B 2 95 ? 62.823 43.779 33.406 1.00 18.51 95 ALA B O 1
ATOM 2685 N N . VAL B 2 96 ? 63.224 43.182 35.540 1.00 20.22 96 VAL B N 1
ATOM 2686 C CA . VAL B 2 96 ? 63.386 41.759 35.245 1.00 19.29 96 VAL B CA 1
ATOM 2687 C C . VAL B 2 96 ? 62.087 41.093 35.670 1.00 17.65 96 VAL B C 1
ATOM 2688 O O . VAL B 2 96 ? 61.601 41.318 36.783 1.00 17.34 96 VAL B O 1
ATOM 2692 N N . TYR B 2 97 ? 61.540 40.290 34.765 1.00 16.58 97 TYR B N 1
ATOM 2693 C CA . TYR B 2 97 ? 60.269 39.614 34.959 1.00 16.02 97 TYR B CA 1
ATOM 2694 C C . TYR B 2 97 ? 60.479 38.141 35.235 1.00 15.92 97 TYR B C 1
ATOM 2695 O O . TYR B 2 97 ? 61.302 37.479 34.587 1.00 15.29 97 TYR B O 1
ATOM 2704 N N . TYR B 2 98 ? 59.710 37.641 36.196 1.00 15.99 98 TYR B N 1
ATOM 2705 C CA . TYR B 2 98 ? 59.830 36.278 36.679 1.00 17.15 98 TYR B CA 1
ATOM 2706 C C . TYR B 2 98 ? 58.450 35.658 36.771 1.00 17.49 98 TYR B C 1
ATOM 2707 O O . TYR B 2 98 ? 57.481 36.324 37.123 1.00 16.93 98 TYR B O 1
ATOM 2716 N N . CYS B 2 99 ? 58.360 34.372 36.478 1.00 17.76 99 CYS B N 1
ATOM 2717 C CA . CYS B 2 99 ? 57.108 33.662 36.684 1.00 19.19 99 CYS B CA 1
ATOM 2718 C C . CYS B 2 99 ? 57.278 32.647 37.817 1.00 17.46 99 CYS B C 1
ATOM 2719 O O . CYS B 2 99 ? 58.356 32.133 38.035 1.00 15.63 99 CYS B O 1
ATOM 2722 N N . ASN B 2 100 ? 56.226 32.439 38.600 1.00 16.97 100 ASN B N 1
ATOM 2723 C CA . ASN B 2 100 ? 56.284 31.479 39.694 1.00 16.30 100 ASN B CA 1
ATOM 2724 C C . ASN B 2 100 ? 54.890 31.146 40.166 1.00 16.57 100 ASN B C 1
ATOM 2725 O O . ASN B 2 100 ? 53.899 31.664 39.633 1.00 15.97 100 ASN B O 1
ATOM 2730 N N . THR B 2 101 ? 54.810 30.286 41.178 1.00 16.90 101 THR B N 1
ATOM 2731 C CA . THR B 2 101 ? 53.557 30.090 41.879 1.00 17.85 101 THR B CA 1
ATOM 2732 C C . THR B 2 101 ? 53.166 31.411 42.530 1.00 17.76 101 THR B C 1
ATOM 2733 O O . THR B 2 101 ? 54.037 32.209 42.860 1.00 17.81 101 THR B O 1
ATOM 2737 N N . ALA B 2 102 ? 51.863 31.625 42.677 1.00 18.89 102 ALA B N 1
ATOM 2738 C CA . ALA B 2 102 ? 51.310 32.743 43.447 1.00 20.31 102 ALA B CA 1
ATOM 2739 C C . ALA B 2 102 ? 50.153 32.196 44.278 1.00 21.89 102 ALA B C 1
ATOM 2740 O O . ALA B 2 102 ? 48.985 32.529 44.071 1.00 22.00 102 ALA B O 1
ATOM 2742 N N . SER B 2 103 ? 50.520 31.346 45.217 1.00 22.77 103 SER B N 1
ATOM 2743 C CA . SER B 2 103 ? 49.583 30.606 46.048 1.00 25.59 103 SER B CA 1
ATOM 2744 C C . SER B 2 103 ? 49.909 30.847 47.511 1.00 26.49 103 SER B C 1
ATOM 2745 O O . SER B 2 103 ? 51.077 30.752 47.904 1.00 26.63 103 SER B O 1
ATOM 2748 N N . PRO B 2 104 ? 48.887 31.107 48.342 1.00 29.32 104 PRO B N 1
ATOM 2749 C CA . PRO B 2 104 ? 49.146 31.091 49.791 1.00 31.45 104 PRO B CA 1
ATOM 2750 C C . PRO B 2 104 ? 49.507 29.694 50.359 1.00 31.37 104 PRO B C 1
ATOM 2751 O O . PRO B 2 104 ? 50.039 29.615 51.474 1.00 33.97 104 PRO B O 1
ATOM 2755 N N . ALA B 2 105 ? 49.235 28.619 49.610 1.00 35.24 105 ALA B N 1
ATOM 2756 C CA . ALA B 2 105 ? 49.442 27.256 50.107 1.00 36.55 105 ALA B CA 1
ATOM 2757 C C . ALA B 2 105 ? 50.853 26.740 49.855 1.00 35.74 105 ALA B C 1
ATOM 2758 O O . ALA B 2 105 ? 51.402 26.030 50.695 1.00 37.44 105 ALA B O 1
ATOM 2760 N N . VAL B 2 106 ? 51.432 27.099 48.712 1.00 33.03 106 VAL B N 1
ATOM 2761 C CA . VAL B 2 106 ? 52.715 26.536 48.282 1.00 33.34 106 VAL B CA 1
ATOM 2762 C C . VAL B 2 106 ? 53.759 27.622 48.084 1.00 31.94 106 VAL B C 1
ATOM 2763 O O . VAL B 2 106 ? 53.442 28.724 47.671 1.00 30.33 106 VAL B O 1
ATOM 2767 N N . GLY B 2 107 ? 55.008 27.298 48.382 1.00 33.88 107 GLY B N 1
ATOM 2768 C CA . GLY B 2 107 ? 56.088 28.261 48.282 1.00 35.28 107 GLY B CA 1
ATOM 2769 C C . GLY B 2 107 ? 56.430 28.633 46.849 1.00 33.27 107 GLY B C 1
ATOM 2770 O O . GLY B 2 107 ? 56.281 27.824 45.929 1.00 32.88 107 GLY B O 1
ATOM 2771 N N . ALA B 2 108 ? 56.837 29.882 46.659 1.00 32.42 108 ALA B N 1
ATOM 2772 C CA . ALA B 2 108 ? 57.584 30.277 45.480 1.00 32.59 108 ALA B CA 1
ATOM 2773 C C . ALA B 2 108 ? 59.013 30.079 45.944 1.00 37.60 108 ALA B C 1
ATOM 2774 O O . ALA B 2 108 ? 59.700 31.015 46.357 1.00 40.80 108 ALA B O 1
ATOM 2776 N N . ASP B 2 109 ? 59.416 28.812 45.922 1.00 40.43 109 ASP B N 1
ATOM 2777 C CA . ASP B 2 109 ? 60.617 28.362 46.595 1.00 46.92 109 ASP B CA 1
ATOM 2778 C C . ASP B 2 109 ? 61.802 28.906 45.806 1.00 48.78 109 ASP B C 1
ATOM 2779 O O . ASP B 2 109 ? 62.546 29.782 46.275 1.00 52.59 109 ASP B O 1
ATOM 2784 N N . THR B 2 110 ? 61.895 28.428 44.572 1.00 46.17 110 THR B N 1
ATOM 2785 C CA . THR B 2 110 ? 63.022 28.649 43.701 1.00 44.73 110 THR B CA 1
ATOM 2786 C C . THR B 2 110 ? 62.554 29.574 42.599 1.00 37.68 110 THR B C 1
ATOM 2787 O O . THR B 2 110 ? 61.346 29.754 42.409 1.00 34.19 110 THR B O 1
ATOM 2791 N N . TRP B 2 111 ? 63.502 30.179 41.901 1.00 35.69 111 TRP B N 1
ATOM 2792 C CA . TRP B 2 111 ? 63.201 31.159 40.863 1.00 31.20 111 TRP B CA 1
ATOM 2793 C C . TRP B 2 111 ? 64.017 30.848 39.627 1.00 31.25 111 TRP B C 1
ATOM 2794 O O . TRP B 2 111 ? 65.168 30.413 39.730 1.00 33.91 111 TRP B O 1
ATOM 2805 N N . GLY B 2 112 ? 63.420 31.086 38.461 1.00 28.15 112 GLY B N 1
ATOM 2806 C CA . GLY B 2 112 ? 64.143 31.045 37.207 1.00 29.44 112 GLY B CA 1
ATOM 2807 C C . GLY B 2 112 ? 65.072 32.237 37.077 1.00 30.48 112 GLY B C 1
ATOM 2808 O O . GLY B 2 112 ? 65.112 33.108 37.946 1.00 29.80 112 GLY B O 1
ATOM 2809 N N . GLN B 2 113 ? 65.778 32.287 35.953 1.00 31.58 113 GLN B N 1
ATOM 2810 C CA . GLN B 2 113 ? 66.686 33.379 35.638 1.00 33.58 113 GLN B CA 1
ATOM 2811 C C . GLN B 2 113 ? 65.992 34.717 35.351 1.00 28.82 113 GLN B C 1
ATOM 2812 O O . GLN B 2 113 ? 66.609 35.774 35.436 1.00 29.40 113 GLN B O 1
ATOM 2818 N N . GLY B 2 114 ? 64.720 34.662 34.977 1.00 24.91 114 GLY B N 1
ATOM 2819 C CA . GLY B 2 114 ? 63.959 35.848 34.642 1.00 22.39 114 GLY B CA 1
ATOM 2820 C C . GLY B 2 114 ? 64.235 36.297 33.226 1.00 21.77 114 GLY B C 1
ATOM 2821 O O . GLY B 2 114 ? 65.102 35.762 32.549 1.00 23.07 114 GLY B O 1
ATOM 2822 N N . THR B 2 115 ? 63.478 37.278 32.768 1.00 20.07 115 THR B N 1
ATOM 2823 C CA . THR B 2 115 ? 63.683 37.833 31.444 1.00 20.52 115 THR B CA 1
ATOM 2824 C C . THR B 2 115 ? 63.658 39.364 31.562 1.00 20.10 115 THR B C 1
ATOM 2825 O O . THR B 2 115 ? 62.763 39.928 32.191 1.00 19.20 115 THR B O 1
ATOM 2829 N N . ARG B 2 116 ? 64.679 40.011 31.007 1.00 22.22 116 ARG B N 1
ATOM 2830 C CA A ARG B 2 116 ? 64.857 41.464 31.151 0.50 23.47 116 ARG B CA 1
ATOM 2831 C CA B ARG B 2 116 ? 64.867 41.463 31.146 0.50 23.52 116 ARG B CA 1
ATOM 2832 C C . ARG B 2 116 ? 64.044 42.239 30.122 1.00 22.04 116 ARG B C 1
ATOM 2833 O O . ARG B 2 116 ? 64.082 41.941 28.922 1.00 22.55 116 ARG B O 1
ATOM 2848 N N . VAL B 2 117 ? 63.316 43.237 30.601 1.00 20.91 117 VAL B N 1
ATOM 2849 C CA . VAL B 2 117 ? 62.534 44.118 29.752 1.00 21.20 117 VAL B CA 1
ATOM 2850 C C . VAL B 2 117 ? 63.022 45.545 29.970 1.00 22.85 117 VAL B C 1
ATOM 2851 O O . VAL B 2 117 ? 63.011 46.024 31.103 1.00 22.97 117 VAL B O 1
ATOM 2855 N N . THR B 2 118 ? 63.395 46.217 28.882 1.00 24.05 118 THR B N 1
ATOM 2856 C CA . THR B 2 118 ? 63.873 47.597 28.925 1.00 27.47 118 THR B CA 1
ATOM 2857 C C . THR B 2 118 ? 62.988 48.446 28.020 1.00 28.24 118 THR B C 1
ATOM 2858 O O . THR B 2 118 ? 62.888 48.179 26.828 1.00 27.28 118 THR B O 1
ATOM 2862 N N . VAL B 2 119 ? 62.338 49.457 28.598 1.00 29.54 119 VAL B N 1
ATOM 2863 C CA . VAL B 2 119 ? 61.465 50.345 27.852 1.00 30.63 119 VAL B CA 1
ATOM 2864 C C . VAL B 2 119 ? 62.091 51.736 27.816 1.00 34.63 119 VAL B C 1
ATOM 2865 O O . VAL B 2 119 ? 62.259 52.373 28.856 1.00 36.67 119 VAL B O 1
ATOM 2869 N N . SER B 2 120 ? 62.435 52.194 26.613 1.00 36.91 120 SER B N 1
ATOM 2870 C CA . SER B 2 120 ? 63.021 53.501 26.413 1.00 41.88 120 SER B CA 1
ATOM 2871 C C . SER B 2 120 ? 61.931 54.465 25.992 1.00 43.73 120 SER B C 1
ATOM 2872 O O . SER B 2 120 ? 61.809 55.531 26.582 1.00 47.57 120 SER B O 1
#

Foldseek 3Di:
DADAAFFDPPLLVLLLVLLVVLCVVPVVLVPADSVQLSVLLLQQAFLDAFQDGALVSNVSNCVRQDDQQPQAQEEAEFPPVVLSVLQCVLVVSHDYLCNRS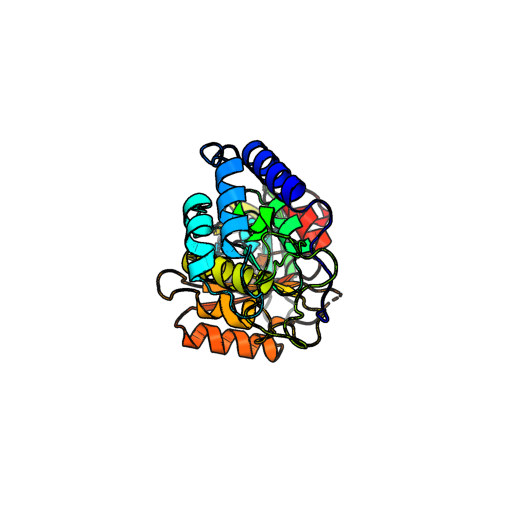LNVSPPPTDWHYHNHHRDITNGGFYDCPRGHPRGSNNNSCLNSLLVSLLSHFEEYEYEFEQVDPQSADCPTCCNVRNLVNNAPPRYAEYEYEYEDCPDDCCPPPNNVVSQVSQVVNVHHYHYHYPDDSVLVSVCSNPVPPPSNDDDD/DKDKDFADEDEQQAKIKMKIKDADDVVLQFKKFKWWDDPPGDIGTAKIAGNVGDIDGDPVQPPFWDWGWDCVMIMIMIIGGRDDQVPFTFMWMAGDHPVDDSPDTDPTHGHGYD

Radius of gyration: 25.17 Å; Cα contacts (8 Å, |Δi|>4): 801; chains: 2; bounding box: 40×78×54 Å

GO terms:
  GO:0042110 T cell activation (P, IDA)
  GO:0038023 signaling receptor activity (F, IDA)
  GO:0061809 NAD+ nucleosidase activity, cyclic ADP-ribose generating (F, EXP)
  GO:0005886 plasma membrane (C, EXP)
  GO:0009986 cell surface (C, EXP)
  GO:0005886 plasma membrane (C, TAS)
  GO:0016020 membrane (C, TAS)
  GO:0097190 apoptotic signaling pathway (P, TAS)
  GO:0061809 NAD+ nucleosidase activity, cyclic ADP-ribose generating (F, TAS)
  GO:1901847 nicotinate metabolic process (P, TAS)
  GO:0005886 plasma membrane (C, IDA)
  GO:0070062 extracellular exosome (C, HDA)
  GO:0043066 negative regulation of apoptotic process (P, IMP)
  GO:0045892 negative regulation of DNA-templated transcription (P, IMP)
  GO:0045893 positive regulation of DNA-templated transcription (P, IMP)
  GO:0009410 response to xenobiotic stimulus (P, IMP)
  GO:0030890 positive regulation of B cell proliferation (P, IMP)
  GO:0050853 B cell receptor signaling pathway (P, IMP)

Organism: Homo sapiens (NCBI:txid9606)

Sequence (362 aa):
TWSGPGTTKRFPETVLARCVKYTEIHPEMRHVDCQSVWDAFKGAFISKHPCDITEEDYQPLMKLGTQTVPCNKILLWSRIKDLAHQFTQVQRDMFTLEDTLLGYLADDLTWCGEFDTSKINYQSCPDWWRKDCSNNPVSVFWKTVSRRFAEAACDVVHVMLDGSRSKIFDKDSTFGSVEVHNLQPEKVQTLEAWVIHGSRDLCQDPTIKELESIISKRNIQFSCKNIYRPDKFLQCVKNPEDSSCTSEIQLQESGGGSVQAGGSLTLSCTASGLLFRLASMGWYRQAPGKERELIATITVGGKTNYKDSVQGRFIITRDNTKSTVTLQMNRLKPEDTAVYYCNTASPAVGADTWGQGTRRVTVS

Solvent-accessible surface area: 16968 Å² total; per-residue (Å²): 143,62,64,9,107,18,3,44,145,164,0,27,76,35,1,55,60,62,0,73,101,0,15,100,80,30,72,108,5,142,138,20,83,19,129,41,1,17,82,14,0,76,52,0,0,25,59,58,76,2,29,92,4,54,41,124,35,0,54,74,0,3,144,75,4,76,39,130,20,72,43,68,62,0,0,4,57,4,104,33,50,108,21,0,38,86,0,6,104,46,34,147,64,7,25,0,17,14,23,14,0,16,0,63,1,0,24,114,15,37,1,0,0,44,141,95,44,86,131,25,20,82,141,5,4,12,38,144,211,156,52,22,51,77,4,1,34,28,7,0,48,98,0,6,2,63,95,15,0,56,41,0,11,70,55,0,12,0,0,0,13,11,81,115,121,77,9,0,15,94,103,3,64,2,0,57,15,19,0,85,27,0,60,56,167,93,1,108,22,0,11,0,0,0,4,17,105,133,185,65,18,18,104,36,103,20,3,110,64,0,84,47,31,0,61,164,60,123,6,111,40,13,20,15,0,0,66,116,31,88,28,6,14,83,8,17,156,80,28,48,69,94,46,4,25,32,162,64,104,20,139,18,61,37,29,33,89,26,130,57,50,28,65,30,67,0,48,1,45,0,41,20,14,11,12,79,23,6,2,0,0,0,27,10,55,31,136,68,148,160,86,55,22,0,0,1,3,7,26,59,37,118,62,76,32,57,127,39,0,108,65,10,4,70,3,58,34,103,75,104,118,0,54,0,34,0,69,1,53,139,2,86,80,110,0,41,6,41,0,28,0,2,4,1,15,40,1,5,12,38,43,70,90,13,169,15,14,165,0,54,8,88

CATH classification: 1.20.82.10 (+1 more: 3.40.50.720)

Nearest PDB structures (foldseek):
  5f1o-assembly1_A  TM=9.959E-01  e=3.380E-47  Homo sapiens
  4f45-assembly1_A  TM=9.903E-01  e=5.064E-47  Homo sapiens
  5f1k-assembly1_A  TM=9.805E-01  e=1.518E-46  Homo sapiens
  4xjt-assembly1_A  TM=9.914E-01  e=9.100E-46  Homo sapiens
  4xjs-assembly1_A  TM=9.958E-01  e=6.488E-45  Homo sapiens

InterPro domains:
  IPR003193 ADP-ribosyl cyclase (CD38/157) [PF02267] (56-296)
  IPR003193 ADP-ribosyl cyclase (CD38/157) [PTHR10912] (19-298)
  IPR003193 ADP-ribosyl cyclase (CD38/157) [cd04759] (54-296)